Protein AF-A0A820H8Y3-F1 (afdb_monomer_lite)

Organism: NCBI:txid433720

Secondary structure (DSSP, 8-state):
----TTTTT------SS-------SSPPPPSS-HHHHHHHHHHHHHHHS--SSHHHH--TTS-HHHHHHTTGGGS-HHHHHHHHHHHHHHHHHHHHHHHHHHHHHHHHHS----GGGS-GGG-TTS------HHHHHHHHHHHHHHHHH-S---------HHHHHHHHHHHHHHHHHTTTTT-----

Radius of gyration: 22.49 Å; chains: 1; bounding box: 54×43×64 Å

Structure (mmCIF, N/CA/C/O backbone):
data_AF-A0A820H8Y3-F1
#
_entry.id   AF-A0A820H8Y3-F1
#
loop_
_atom_site.group_PDB
_atom_site.id
_atom_site.type_symbol
_atom_site.label_atom_id
_atom_site.label_alt_id
_atom_site.label_comp_id
_atom_site.label_asym_id
_atom_site.label_entity_id
_atom_site.label_seq_id
_atom_site.pdbx_PDB_ins_code
_atom_site.Cartn_x
_atom_site.Cartn_y
_atom_site.Cartn_z
_atom_site.occupancy
_atom_site.B_iso_or_equiv
_atom_site.auth_seq_id
_atom_site.auth_comp_id
_atom_site.auth_asym_id
_atom_site.auth_atom_id
_atom_site.pdbx_PDB_model_num
ATOM 1 N N . MET A 1 1 ? -19.036 -4.172 34.404 1.00 43.16 1 MET A N 1
ATOM 2 C CA . MET A 1 1 ? -17.971 -4.378 33.399 1.00 43.16 1 MET A CA 1
ATOM 3 C C . MET A 1 1 ? -18.003 -5.840 33.014 1.00 43.16 1 MET A C 1
ATOM 5 O O . MET A 1 1 ? -17.893 -6.670 33.902 1.00 43.16 1 MET A O 1
ATOM 9 N N . ILE A 1 2 ? -18.267 -6.151 31.748 1.00 60.03 2 ILE A N 1
ATOM 10 C CA . ILE A 1 2 ? -18.339 -7.535 31.267 1.00 60.03 2 ILE A CA 1
ATOM 11 C C . ILE A 1 2 ? -16.907 -7.948 30.912 1.00 60.03 2 ILE A C 1
ATOM 13 O O . ILE A 1 2 ? -16.298 -7.340 30.033 1.00 60.03 2 ILE A O 1
ATOM 17 N N . GLU A 1 3 ? -16.349 -8.907 31.651 1.00 74.50 3 GLU A N 1
ATOM 18 C CA . GLU A 1 3 ? -15.030 -9.481 31.367 1.00 74.50 3 GLU A CA 1
ATOM 19 C C . GLU A 1 3 ? -15.054 -10.222 30.024 1.00 74.50 3 GLU A C 1
ATOM 21 O O . GLU A 1 3 ? -15.985 -10.972 29.727 1.00 74.50 3 GLU A O 1
ATOM 26 N N . HIS A 1 4 ? -14.022 -10.016 29.202 1.00 72.62 4 HIS A N 1
ATOM 27 C CA . HIS A 1 4 ? -13.888 -10.718 27.929 1.00 72.62 4 HIS A CA 1
ATOM 28 C C . HIS A 1 4 ? -13.634 -12.218 28.185 1.00 72.62 4 HIS A C 1
ATOM 30 O O . HIS A 1 4 ? -12.746 -12.540 28.979 1.00 72.62 4 HIS A O 1
ATOM 36 N N . PRO A 1 5 ? -14.328 -13.150 27.501 1.00 84.50 5 PRO A N 1
ATOM 37 C CA . PRO A 1 5 ? -14.243 -14.590 27.781 1.00 84.50 5 PRO A CA 1
ATOM 38 C C . PRO A 1 5 ? -12.827 -15.179 27.677 1.00 84.50 5 PRO A C 1
ATOM 40 O O . PRO A 1 5 ? -12.530 -16.201 28.288 1.00 84.50 5 PRO A O 1
ATOM 43 N N . GLN A 1 6 ? -11.927 -14.516 26.948 1.00 75.56 6 GLN A N 1
ATOM 44 C CA . GLN A 1 6 ? -10.530 -14.936 26.791 1.00 75.56 6 GLN A CA 1
ATOM 45 C C . GLN A 1 6 ? -9.523 -14.154 27.650 1.00 75.56 6 GLN A C 1
ATOM 47 O O . GLN A 1 6 ? -8.324 -14.378 27.521 1.00 75.56 6 GLN A O 1
ATOM 52 N N . ALA A 1 7 ? -9.969 -13.264 28.544 1.00 78.44 7 ALA A N 1
ATOM 53 C CA . ALA A 1 7 ? -9.077 -12.413 29.342 1.00 78.44 7 ALA A CA 1
ATOM 54 C C . ALA A 1 7 ? -8.079 -13.203 30.214 1.00 78.44 7 ALA A C 1
ATOM 56 O O . ALA A 1 7 ? -6.999 -12.706 30.516 1.00 78.44 7 ALA A O 1
ATOM 57 N N . LYS A 1 8 ? -8.428 -14.439 30.604 1.00 75.69 8 LYS A N 1
ATOM 58 C CA . LYS A 1 8 ? -7.570 -15.324 31.414 1.00 75.69 8 LYS A CA 1
ATOM 59 C C . LYS A 1 8 ? -6.653 -16.230 30.587 1.00 75.69 8 LYS A C 1
ATOM 61 O O . LYS A 1 8 ? -5.712 -16.783 31.143 1.00 75.69 8 LYS A O 1
ATOM 66 N N . SER A 1 9 ? -6.931 -16.415 29.294 1.00 78.19 9 SER A N 1
ATOM 67 C CA . SER A 1 9 ? -6.211 -17.365 28.432 1.00 78.19 9 SER A CA 1
ATOM 68 C C . SER A 1 9 ? -5.350 -16.698 27.363 1.00 78.19 9 SER A C 1
ATOM 70 O O . SER A 1 9 ? -4.358 -17.285 26.941 1.00 78.19 9 SER A O 1
ATOM 72 N N . HIS A 1 10 ? -5.694 -15.484 26.932 1.00 63.97 10 HIS A N 1
ATOM 73 C CA . HIS A 1 10 ? -5.004 -14.784 25.853 1.00 63.97 10 HIS A CA 1
ATOM 74 C C . HIS A 1 10 ? -4.384 -13.485 26.374 1.00 63.97 10 HIS A C 1
ATOM 76 O O . HIS A 1 10 ? -5.079 -12.605 26.877 1.00 63.97 10 HIS A O 1
ATOM 82 N N . GLY A 1 11 ? -3.064 -13.368 26.235 1.00 70.75 11 GLY A N 1
ATOM 83 C CA . GLY A 1 11 ? -2.311 -12.143 26.492 1.00 70.75 11 GLY A CA 1
ATOM 84 C C . GLY A 1 11 ? -1.801 -11.537 25.187 1.00 70.75 11 GLY A C 1
ATOM 85 O O . GLY A 1 11 ? -1.422 -12.260 24.266 1.00 70.75 11 GLY A O 1
ATOM 86 N N . ILE A 1 12 ? -1.766 -10.207 25.104 1.00 73.56 12 ILE A N 1
ATOM 87 C CA . ILE A 1 12 ? -1.130 -9.507 23.983 1.00 73.56 12 ILE A CA 1
ATOM 88 C C . ILE A 1 12 ? 0.366 -9.405 24.286 1.00 73.56 12 ILE A C 1
ATOM 90 O O . ILE A 1 12 ? 0.760 -8.811 25.287 1.00 73.56 12 ILE A O 1
ATOM 94 N N . ILE A 1 13 ? 1.209 -9.969 23.419 1.00 64.06 13 ILE A N 1
ATOM 95 C CA . ILE A 1 13 ? 2.669 -9.867 23.531 1.00 64.06 13 ILE A CA 1
ATOM 96 C C . ILE A 1 13 ? 3.172 -8.895 22.466 1.00 64.06 13 ILE A C 1
ATOM 98 O O . ILE A 1 13 ? 3.079 -9.168 21.269 1.00 64.06 13 ILE A O 1
ATOM 102 N N . LYS A 1 14 ? 3.751 -7.770 22.898 1.00 58.91 14 LYS A N 1
ATOM 103 C CA . LYS A 1 14 ? 4.483 -6.866 22.004 1.00 58.91 14 LYS A CA 1
ATOM 104 C C . LYS A 1 14 ? 5.865 -7.460 21.726 1.00 58.91 14 LYS A C 1
ATOM 106 O O . LYS A 1 14 ? 6.609 -7.778 22.653 1.00 58.91 14 LYS A O 1
ATOM 111 N N . ARG A 1 15 ? 6.219 -7.630 20.450 1.00 58.62 15 ARG A N 1
ATOM 112 C CA . ARG A 1 15 ? 7.555 -8.111 20.072 1.00 58.62 15 ARG A CA 1
ATOM 113 C C . ARG A 1 15 ? 8.607 -7.046 20.398 1.00 58.62 15 ARG A C 1
ATOM 115 O O . ARG A 1 15 ? 8.403 -5.870 20.124 1.00 58.62 15 ARG A O 1
ATOM 122 N N . ILE A 1 16 ? 9.726 -7.479 20.982 1.00 63.28 16 ILE A N 1
ATOM 123 C CA . ILE A 1 16 ? 10.820 -6.603 21.445 1.00 63.28 16 ILE A CA 1
ATOM 124 C C . ILE A 1 16 ? 11.763 -6.219 20.291 1.00 63.28 16 ILE A C 1
ATOM 126 O O . ILE A 1 16 ? 12.412 -5.180 20.337 1.00 63.28 16 ILE A O 1
ATOM 130 N N . LYS A 1 17 ? 11.849 -7.051 19.245 1.00 75.94 17 LYS A N 1
ATOM 131 C CA . LYS A 1 17 ? 12.719 -6.822 18.085 1.00 75.94 17 LYS A CA 1
ATOM 132 C C . LYS A 1 17 ? 11.907 -6.320 16.887 1.00 75.94 17 LYS A C 1
ATOM 134 O O . LYS A 1 17 ? 10.839 -6.889 16.640 1.00 75.94 17 LYS A O 1
ATOM 139 N N . PRO A 1 18 ? 12.413 -5.328 16.131 1.00 61.59 18 PRO A N 1
ATOM 140 C CA . PRO A 1 18 ? 11.805 -4.921 14.874 1.00 61.59 18 PRO A CA 1
ATOM 141 C C . PR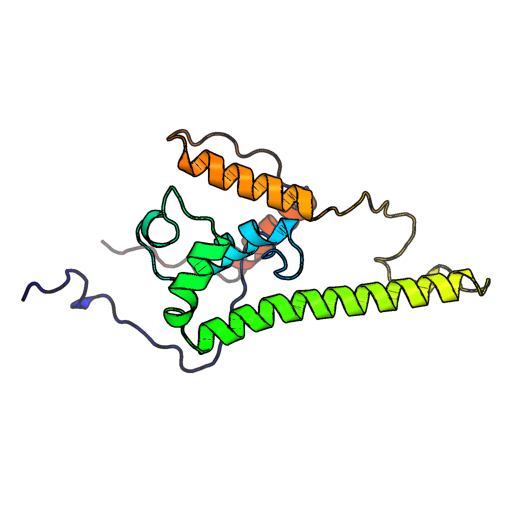O A 1 18 ? 11.807 -6.107 13.907 1.00 61.59 18 PRO A C 1
ATOM 143 O O . PRO A 1 18 ? 12.792 -6.840 13.802 1.00 61.59 18 PRO A O 1
ATOM 146 N N . ILE A 1 19 ? 10.675 -6.321 13.246 1.00 68.94 19 ILE A N 1
ATOM 147 C CA . ILE A 1 19 ? 10.497 -7.359 12.234 1.00 68.94 19 ILE A CA 1
ATOM 148 C C . ILE A 1 19 ? 10.228 -6.681 10.899 1.00 68.94 19 ILE A C 1
ATOM 150 O O . ILE A 1 19 ? 9.475 -5.713 10.844 1.00 68.94 19 ILE A O 1
ATOM 154 N N . VAL A 1 20 ? 10.831 -7.198 9.832 1.00 68.19 20 VAL A N 1
ATOM 155 C CA . VAL A 1 20 ? 10.427 -6.841 8.472 1.00 68.19 20 VAL A CA 1
ATOM 156 C C . VAL A 1 20 ? 9.212 -7.708 8.141 1.00 68.19 20 VAL A C 1
ATOM 158 O O . VAL A 1 20 ? 9.339 -8.937 8.171 1.00 68.19 20 VAL A O 1
ATOM 161 N N . PRO A 1 21 ? 8.027 -7.123 7.908 1.00 66.12 21 PRO A N 1
ATOM 162 C CA . PRO A 1 21 ? 6.864 -7.902 7.521 1.00 66.12 21 PRO A CA 1
ATOM 163 C C . PRO A 1 21 ? 7.105 -8.503 6.134 1.00 66.12 21 PRO A C 1
ATOM 165 O O . PRO A 1 21 ? 7.366 -7.784 5.173 1.00 66.12 21 PRO A O 1
ATOM 168 N N . VAL A 1 22 ? 7.025 -9.830 6.039 1.00 72.00 22 VAL A N 1
ATOM 169 C CA . VAL A 1 22 ? 6.966 -10.530 4.754 1.00 72.00 22 VAL A CA 1
ATOM 170 C C . VAL A 1 22 ? 5.495 -10.626 4.383 1.00 72.00 22 VAL A C 1
ATOM 172 O O . VAL A 1 22 ? 4.728 -11.303 5.069 1.00 72.00 22 VAL A O 1
ATOM 175 N N . LEU A 1 23 ? 5.101 -9.903 3.341 1.00 73.56 23 LEU A N 1
ATOM 176 C CA . LEU A 1 23 ? 3.760 -9.995 2.784 1.00 73.56 23 LEU A CA 1
ATOM 177 C C . LEU A 1 23 ? 3.683 -11.265 1.939 1.00 73.56 23 LEU A C 1
ATOM 179 O O . LEU A 1 23 ? 4.538 -11.496 1.089 1.00 73.56 23 LEU A O 1
ATOM 183 N N . LEU A 1 24 ? 2.689 -12.101 2.221 1.00 78.25 24 LEU A N 1
ATOM 184 C CA . LEU A 1 24 ? 2.404 -13.299 1.441 1.00 78.25 24 LEU A CA 1
ATOM 185 C C . LEU A 1 24 ? 1.267 -12.980 0.472 1.00 78.25 24 LEU A C 1
ATOM 187 O O . LEU A 1 24 ? 0.255 -12.417 0.891 1.00 78.25 24 LEU A O 1
ATOM 191 N N . GLY A 1 25 ? 1.439 -13.360 -0.791 1.00 77.12 25 GLY A N 1
ATOM 192 C CA . GLY A 1 25 ? 0.484 -13.101 -1.866 1.00 77.12 25 GLY A CA 1
ATOM 193 C C . GLY A 1 25 ? 1.032 -12.153 -2.938 1.00 77.12 25 GLY A C 1
ATOM 194 O O . GLY A 1 25 ? 2.229 -11.848 -2.925 1.00 77.12 25 GLY A O 1
ATOM 195 N N . PRO A 1 26 ? 0.162 -11.699 -3.858 1.00 73.31 26 PRO A N 1
ATOM 196 C CA . PRO A 1 26 ? 0.541 -10.836 -4.972 1.00 73.31 26 PRO A CA 1
ATOM 197 C C . PRO A 1 26 ? 1.220 -9.545 -4.513 1.00 73.31 26 PRO A C 1
ATOM 199 O O . PRO A 1 26 ? 0.932 -9.009 -3.435 1.00 73.31 26 PRO A O 1
ATOM 202 N N . GLN A 1 27 ? 2.116 -9.021 -5.348 1.00 83.06 27 GLN A N 1
ATOM 203 C CA . GLN A 1 27 ? 2.833 -7.795 -5.028 1.00 83.06 27 GLN A CA 1
ATOM 204 C C . GLN A 1 27 ? 1.852 -6.616 -4.913 1.00 83.06 27 GLN A C 1
ATOM 206 O O . GLN A 1 27 ? 0.982 -6.406 -5.761 1.00 83.06 27 GLN A O 1
ATOM 211 N N . ILE A 1 28 ? 2.010 -5.804 -3.859 1.00 90.06 28 ILE A N 1
ATOM 212 C CA . ILE A 1 28 ? 1.222 -4.574 -3.715 1.00 90.06 28 ILE A CA 1
ATOM 213 C C . ILE A 1 28 ? 1.496 -3.683 -4.937 1.00 90.06 28 ILE A C 1
ATOM 215 O O . ILE A 1 28 ? 2.669 -3.410 -5.213 1.00 90.06 28 ILE A O 1
ATOM 219 N N . PRO A 1 29 ? 0.454 -3.203 -5.646 1.00 90.94 29 PRO A N 1
ATOM 220 C CA . PRO A 1 29 ? 0.627 -2.367 -6.827 1.00 90.94 29 PRO A CA 1
ATOM 221 C C . PRO A 1 29 ? 1.422 -1.098 -6.527 1.00 90.94 29 PRO A C 1
ATOM 223 O O . PRO A 1 29 ? 1.485 -0.638 -5.391 1.00 90.94 29 PRO A O 1
ATOM 226 N N . ARG A 1 30 ? 2.016 -0.489 -7.549 1.00 90.44 30 ARG A N 1
ATOM 227 C CA . ARG A 1 30 ? 2.733 0.776 -7.368 1.00 90.44 30 ARG A CA 1
ATOM 228 C C . ARG A 1 30 ? 1.776 1.944 -7.138 1.00 90.44 30 ARG A C 1
ATOM 230 O O . ARG A 1 30 ? 0.669 1.965 -7.677 1.00 90.44 30 ARG A O 1
ATOM 237 N N . LYS A 1 31 ? 2.227 2.955 -6.393 1.00 90.81 31 LYS A N 1
ATOM 238 C CA . LYS A 1 31 ? 1.461 4.190 -6.161 1.00 90.81 31 LYS A CA 1
ATOM 239 C C . LYS A 1 31 ? 1.543 5.186 -7.323 1.00 90.81 31 LYS A C 1
ATOM 241 O O . LYS A 1 31 ? 0.656 6.021 -7.470 1.00 90.81 31 LYS A O 1
ATOM 246 N N . ASP A 1 32 ? 2.631 5.162 -8.087 1.00 88.88 32 ASP A N 1
ATOM 247 C CA . ASP A 1 32 ? 3.004 6.215 -9.039 1.00 88.88 32 ASP A CA 1
ATOM 248 C C . ASP A 1 32 ? 2.299 6.133 -10.401 1.00 88.88 32 ASP A C 1
ATOM 250 O O . ASP A 1 32 ? 2.384 7.085 -11.173 1.00 88.88 32 ASP A O 1
ATOM 254 N N . ARG A 1 33 ? 1.582 5.042 -10.696 1.00 88.19 33 ARG A N 1
ATOM 255 C CA . ARG A 1 33 ? 0.782 4.903 -11.922 1.00 88.19 33 ARG A CA 1
ATOM 256 C C . ARG A 1 33 ? -0.699 5.100 -11.615 1.00 88.19 33 ARG A C 1
ATOM 258 O O . ARG A 1 33 ? -1.217 4.539 -10.653 1.00 88.19 33 ARG A O 1
ATOM 265 N N . GLU A 1 34 ? -1.383 5.870 -12.455 1.00 88.56 34 GLU A N 1
ATOM 266 C CA . GLU A 1 34 ? -2.817 6.152 -12.301 1.00 88.56 34 GLU A CA 1
ATOM 267 C C . GLU A 1 34 ? -3.662 4.874 -12.404 1.00 88.56 34 GLU A C 1
ATOM 269 O O . GLU A 1 34 ? -4.524 4.632 -11.566 1.00 88.56 34 GLU A O 1
ATOM 274 N N . GLU A 1 35 ? -3.324 3.995 -13.348 1.00 88.56 35 GLU A N 1
ATOM 275 C CA . GLU A 1 35 ? -3.995 2.707 -13.557 1.00 88.56 35 GLU A CA 1
ATOM 276 C C . GLU A 1 35 ? -3.941 1.788 -12.321 1.00 88.56 35 GLU A C 1
ATOM 278 O O . GLU A 1 35 ? -4.891 1.074 -12.005 1.00 88.56 35 GLU A O 1
ATOM 283 N N . THR A 1 36 ? -2.838 1.820 -11.567 1.00 89.25 36 THR A N 1
ATOM 284 C CA . THR A 1 36 ? -2.668 0.983 -10.372 1.00 89.25 36 THR A CA 1
ATOM 285 C C . THR A 1 36 ? -3.116 1.674 -9.093 1.00 89.25 36 THR A C 1
ATOM 287 O O . THR A 1 36 ? -3.108 1.048 -8.033 1.00 89.25 36 THR A O 1
ATOM 290 N N . GLN A 1 37 ? -3.521 2.941 -9.156 1.00 91.50 37 GLN A N 1
ATOM 291 C CA . GLN A 1 37 ? -3.733 3.766 -7.975 1.00 91.50 37 GLN A CA 1
ATOM 292 C C . GLN A 1 37 ? -4.912 3.306 -7.117 1.00 91.50 37 GLN A C 1
ATOM 294 O O . GLN A 1 37 ? -4.796 3.279 -5.889 1.00 91.50 37 GLN A O 1
ATOM 299 N N . GLU A 1 38 ? -6.032 2.923 -7.731 1.00 92.69 38 GLU A N 1
ATOM 300 C CA . GLU A 1 38 ? -7.188 2.382 -7.004 1.00 92.69 38 GLU A CA 1
ATOM 301 C C . GLU A 1 38 ? -6.826 1.059 -6.323 1.00 92.69 38 GLU A C 1
ATOM 303 O O . GLU A 1 38 ? -7.068 0.879 -5.127 1.00 92.69 38 GLU A O 1
ATOM 308 N N . ARG A 1 39 ? -6.136 0.169 -7.047 1.00 92.00 39 ARG A N 1
ATOM 309 C CA . ARG A 1 39 ? -5.675 -1.124 -6.523 1.00 92.00 39 ARG A CA 1
ATOM 310 C C . ARG A 1 39 ? -4.680 -0.950 -5.372 1.00 92.00 39 ARG A C 1
ATOM 312 O O . ARG A 1 39 ? -4.829 -1.596 -4.335 1.00 92.00 39 ARG A O 1
ATOM 319 N N . TYR A 1 40 ? -3.712 -0.044 -5.518 1.00 94.31 40 TYR A N 1
ATOM 320 C CA . TYR A 1 40 ? -2.781 0.344 -4.456 1.00 94.31 40 TYR A CA 1
ATOM 321 C C . TYR A 1 40 ? -3.540 0.858 -3.232 1.00 94.31 40 TYR A C 1
ATOM 323 O O . TYR A 1 40 ? -3.315 0.393 -2.116 1.00 94.31 40 TYR A O 1
ATOM 331 N N . SER A 1 41 ? -4.478 1.785 -3.438 1.00 95.00 41 SER A N 1
ATOM 332 C CA . SER A 1 41 ? -5.211 2.411 -2.338 1.00 95.00 41 SER A CA 1
ATOM 333 C C . SER A 1 41 ? -6.051 1.392 -1.570 1.00 95.00 41 SER A C 1
ATOM 335 O O . SER A 1 41 ? -6.047 1.396 -0.338 1.00 95.00 41 SER A O 1
ATOM 337 N N . ARG A 1 42 ? -6.682 0.455 -2.288 1.00 94.19 42 ARG A N 1
ATOM 338 C CA . ARG A 1 42 ? -7.403 -0.684 -1.712 1.00 94.19 42 ARG A CA 1
ATOM 339 C C . ARG A 1 42 ? -6.487 -1.597 -0.901 1.00 94.19 42 ARG A C 1
ATOM 341 O O . ARG A 1 42 ? -6.819 -1.924 0.239 1.00 94.19 42 ARG A O 1
ATOM 348 N N . ALA A 1 43 ? -5.335 -1.980 -1.451 1.00 93.44 43 ALA A N 1
ATOM 349 C CA . ALA A 1 43 ? -4.364 -2.834 -0.767 1.00 93.44 43 ALA A CA 1
ATOM 350 C C . ALA A 1 43 ? -3.856 -2.192 0.535 1.00 93.44 43 ALA A C 1
ATOM 352 O O . ALA A 1 43 ? -3.894 -2.822 1.593 1.00 93.44 43 ALA A O 1
ATOM 353 N N . ILE A 1 44 ? -3.453 -0.918 0.491 1.00 94.44 44 ILE A N 1
ATOM 354 C CA . ILE A 1 44 ? -2.966 -0.205 1.678 1.00 94.44 44 ILE A CA 1
ATOM 355 C C . ILE A 1 44 ? -4.073 -0.035 2.723 1.00 94.44 44 ILE A C 1
ATOM 357 O O . ILE A 1 44 ? -3.832 -0.283 3.905 1.00 94.44 44 ILE A O 1
ATOM 361 N N . ALA A 1 45 ? -5.286 0.343 2.308 1.00 94.25 45 ALA A N 1
ATOM 362 C CA . ALA A 1 45 ? -6.410 0.477 3.229 1.00 94.25 45 ALA A CA 1
ATOM 363 C C . ALA A 1 45 ? -6.718 -0.853 3.932 1.00 94.25 45 ALA A C 1
ATOM 365 O O . ALA A 1 45 ? -6.858 -0.891 5.150 1.00 94.25 45 ALA A O 1
ATOM 366 N N . THR A 1 46 ? -6.739 -1.955 3.182 1.00 92.81 46 THR A N 1
ATOM 367 C CA . THR A 1 46 ? -7.063 -3.288 3.712 1.00 92.81 46 THR A CA 1
ATOM 368 C C . THR A 1 46 ? -6.021 -3.798 4.707 1.00 92.81 46 THR A C 1
ATOM 370 O O . THR A 1 46 ? -6.381 -4.449 5.688 1.00 92.81 46 THR A O 1
ATOM 373 N N . LEU A 1 47 ? -4.738 -3.514 4.471 1.00 91.44 47 LEU A N 1
ATOM 374 C CA . LEU A 1 47 ? -3.641 -4.036 5.291 1.00 91.44 47 LEU A CA 1
ATOM 375 C C . LEU A 1 47 ? -3.325 -3.174 6.517 1.00 91.44 47 LEU A C 1
ATOM 377 O O . LEU A 1 47 ? -2.914 -3.712 7.545 1.00 91.44 47 LEU A O 1
ATOM 381 N N . PHE A 1 48 ? -3.480 -1.852 6.415 1.00 92.50 48 PHE A N 1
ATOM 382 C CA . PHE A 1 48 ? -2.942 -0.918 7.412 1.00 92.50 48 PHE A CA 1
ATOM 383 C C . PHE A 1 48 ? -3.999 -0.110 8.167 1.00 92.50 48 PHE A C 1
ATOM 385 O O . PHE A 1 48 ? -3.657 0.571 9.136 1.00 92.50 48 PHE A O 1
ATOM 392 N N . ILE A 1 49 ? -5.269 -0.186 7.771 1.00 92.31 49 ILE A N 1
ATOM 393 C CA . ILE A 1 49 ? -6.379 0.415 8.514 1.00 92.31 49 ILE A CA 1
ATOM 394 C C . ILE A 1 49 ? -7.120 -0.718 9.227 1.00 92.31 49 ILE A C 1
ATOM 396 O O . ILE A 1 49 ? -7.378 -1.738 8.605 1.00 92.31 49 ILE A O 1
ATOM 400 N N . PRO A 1 50 ? -7.474 -0.606 10.515 1.00 91.00 50 PRO A N 1
ATOM 401 C CA . PRO A 1 50 ? -8.328 -1.595 11.165 1.00 91.00 50 PRO A CA 1
ATOM 402 C C . PRO A 1 50 ? -9.761 -1.550 10.614 1.00 91.00 50 PRO A C 1
ATOM 404 O O . PRO A 1 50 ? -10.367 -0.481 10.565 1.00 91.00 50 PRO A O 1
ATOM 407 N N . TRP A 1 51 ? -10.333 -2.703 10.266 1.00 92.94 51 TRP A N 1
ATOM 408 C CA . TRP A 1 51 ? -11.705 -2.805 9.756 1.00 92.94 51 TRP A CA 1
ATOM 409 C C . TRP A 1 51 ? -12.402 -4.085 10.223 1.00 92.94 51 TRP A C 1
ATOM 411 O O . TRP A 1 51 ? -11.760 -5.072 10.584 1.00 92.94 51 TRP A O 1
ATOM 421 N N . ARG A 1 52 ? -13.737 -4.055 10.243 1.00 91.81 52 ARG A N 1
ATOM 422 C CA . ARG A 1 52 ? -14.610 -5.222 10.464 1.00 91.81 52 ARG A CA 1
ATOM 423 C C . ARG A 1 52 ? -15.484 -5.511 9.250 1.00 91.81 52 ARG A C 1
ATOM 425 O O . ARG A 1 52 ? -15.883 -6.650 9.037 1.00 91.81 52 ARG A O 1
ATOM 432 N N . SER A 1 53 ? -15.789 -4.481 8.469 1.00 91.06 53 SER A N 1
ATOM 433 C CA . SER A 1 53 ? -16.486 -4.566 7.192 1.00 91.06 53 SER A CA 1
ATOM 434 C C . SER A 1 53 ? -15.786 -3.691 6.158 1.00 91.06 53 SER A C 1
ATOM 436 O O . SER A 1 53 ? -15.158 -2.693 6.502 1.00 91.06 53 SER A O 1
ATOM 438 N N . VAL A 1 54 ? -15.958 -4.013 4.876 1.00 90.69 54 VAL A N 1
ATOM 439 C CA . VAL A 1 54 ? -15.465 -3.199 3.753 1.00 90.69 54 VAL A CA 1
ATOM 440 C C . VAL A 1 54 ? -15.955 -1.748 3.850 1.00 90.69 54 VAL A C 1
ATOM 442 O O . VAL A 1 54 ? -15.218 -0.826 3.514 1.00 90.69 54 VAL A O 1
ATOM 445 N N . LYS A 1 55 ? -17.153 -1.527 4.412 1.00 90.50 55 LYS A N 1
ATOM 446 C CA . LYS A 1 55 ? -17.723 -0.186 4.637 1.00 90.50 55 LYS A CA 1
ATOM 447 C C . LYS A 1 55 ? -16.902 0.685 5.595 1.00 90.50 55 LYS A C 1
ATOM 449 O O . LYS A 1 55 ? -16.985 1.908 5.513 1.00 90.50 55 LYS A O 1
ATOM 454 N N . ASP A 1 56 ? -16.113 0.079 6.487 1.00 89.56 56 ASP A N 1
ATOM 455 C CA . ASP A 1 56 ? -15.212 0.819 7.380 1.00 89.56 56 ASP A CA 1
ATOM 456 C C . ASP A 1 56 ? -14.044 1.427 6.587 1.00 89.56 56 ASP A C 1
ATOM 458 O O . ASP A 1 56 ? -13.575 2.529 6.894 1.00 89.56 56 ASP A O 1
ATOM 462 N N . LEU A 1 57 ? -13.614 0.725 5.532 1.00 91.75 57 LEU A N 1
ATOM 463 C CA . LEU A 1 57 ? -12.523 1.126 4.653 1.00 91.75 57 LEU A CA 1
ATOM 464 C C . LEU A 1 57 ? -12.981 2.099 3.574 1.00 91.75 57 LEU A C 1
ATOM 466 O O . LEU A 1 57 ? -12.361 3.144 3.424 1.00 91.75 57 LEU A O 1
ATOM 470 N N . CYS A 1 58 ? -14.049 1.771 2.846 1.00 93.88 58 CYS A N 1
ATOM 471 C CA . CYS A 1 58 ? -14.507 2.509 1.673 1.00 93.88 58 CYS A CA 1
ATOM 472 C C . CYS A 1 58 ? -16.042 2.581 1.646 1.00 93.88 58 CYS A C 1
ATOM 474 O O . CYS A 1 58 ? -16.731 1.567 1.776 1.00 93.88 58 CYS A O 1
ATOM 476 N N . ALA A 1 59 ? -16.589 3.792 1.513 1.00 91.31 59 ALA A N 1
ATOM 477 C CA . ALA A 1 59 ? -18.029 3.984 1.365 1.00 91.31 59 ALA A CA 1
ATOM 478 C C . ALA A 1 59 ? -18.475 3.675 -0.074 1.00 91.31 59 ALA A C 1
ATOM 480 O O . ALA A 1 59 ? -17.709 3.844 -1.011 1.00 91.31 59 ALA A O 1
ATOM 481 N N . VAL A 1 60 ? -19.745 3.300 -0.258 1.00 88.69 60 VAL A N 1
ATOM 482 C CA . VAL A 1 60 ? -20.297 2.879 -1.568 1.00 88.69 60 VAL A CA 1
ATOM 483 C C . VAL A 1 60 ? -20.115 3.933 -2.671 1.00 88.69 60 VAL A C 1
ATOM 485 O O . VAL A 1 60 ? -19.959 3.585 -3.833 1.00 88.69 60 VAL 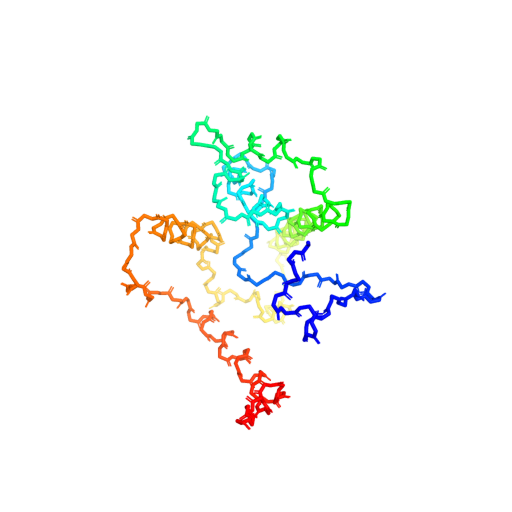A O 1
ATOM 488 N N . ASN A 1 61 ? -20.102 5.217 -2.307 1.00 91.75 61 ASN A N 1
ATOM 489 C CA . ASN A 1 61 ? -19.996 6.334 -3.250 1.00 91.75 61 ASN A CA 1
ATOM 490 C C . ASN A 1 61 ? -18.606 6.993 -3.227 1.00 91.75 61 ASN A C 1
ATOM 492 O O . ASN A 1 61 ? -18.488 8.167 -3.567 1.00 91.75 61 ASN A O 1
ATOM 496 N N . GLN A 1 62 ? -17.586 6.289 -2.734 1.00 93.81 62 GLN A N 1
ATOM 497 C CA . GLN A 1 62 ? -16.234 6.808 -2.547 1.00 93.81 62 GLN A CA 1
ATOM 498 C C . GLN A 1 62 ? -15.240 5.940 -3.325 1.00 93.81 62 GLN A C 1
ATOM 500 O O . GLN A 1 62 ? -15.372 4.720 -3.340 1.00 93.81 62 GLN A O 1
ATOM 505 N N . SER A 1 63 ? -14.232 6.553 -3.947 1.00 94.75 63 SER A N 1
ATOM 506 C CA . SER A 1 63 ? -13.119 5.794 -4.541 1.00 94.75 63 SER A CA 1
ATOM 507 C C . SER A 1 63 ? -12.157 5.284 -3.463 1.00 94.75 63 SER A C 1
ATOM 509 O O . SER A 1 63 ? -12.074 5.843 -2.362 1.00 94.75 63 SER A O 1
ATOM 511 N N . TRP A 1 64 ? -11.372 4.244 -3.749 1.00 94.75 64 TRP A N 1
ATOM 512 C CA . TRP A 1 64 ? -10.384 3.754 -2.786 1.00 94.75 64 TRP A CA 1
ATOM 513 C C . TRP A 1 64 ? -9.288 4.783 -2.532 1.00 94.75 64 TRP A C 1
ATOM 515 O O . TRP A 1 64 ? -8.811 4.899 -1.399 1.00 94.75 64 TRP A O 1
ATOM 525 N N . ARG A 1 65 ? -8.926 5.572 -3.550 1.00 94.81 65 ARG A N 1
ATOM 526 C CA . ARG A 1 65 ? -7.985 6.687 -3.410 1.00 94.81 65 ARG A CA 1
ATOM 527 C C . ARG A 1 65 ? -8.469 7.717 -2.392 1.00 94.81 65 ARG A C 1
ATOM 529 O O . ARG A 1 65 ? -7.716 8.092 -1.491 1.00 94.81 65 ARG A O 1
ATOM 536 N N . GLU A 1 66 ? -9.715 8.165 -2.514 1.00 95.56 66 GLU A N 1
ATOM 537 C CA . GLU A 1 66 ? -10.318 9.115 -1.572 1.00 95.56 66 GLU A CA 1
ATOM 538 C C . GLU A 1 66 ? -10.441 8.516 -0.171 1.00 95.56 66 GLU A C 1
ATOM 540 O O . GLU A 1 66 ? -10.169 9.188 0.826 1.00 95.56 66 GLU A O 1
ATOM 545 N N . ALA A 1 67 ? -10.828 7.242 -0.095 1.00 95.25 67 ALA A N 1
ATOM 546 C CA . ALA A 1 67 ? -11.039 6.534 1.156 1.00 95.25 67 ALA A CA 1
ATOM 547 C C . ALA A 1 67 ? -9.753 6.363 1.969 1.00 95.25 67 ALA A C 1
ATOM 549 O O . ALA A 1 67 ? -9.770 6.537 3.194 1.00 95.25 67 ALA A O 1
ATOM 550 N N . LEU A 1 68 ? -8.641 6.069 1.290 1.00 95.31 68 LEU A N 1
ATOM 551 C CA . LEU A 1 68 ? -7.318 6.014 1.899 1.00 95.31 68 LEU A CA 1
ATOM 552 C C . LEU A 1 68 ? -6.855 7.407 2.337 1.00 95.31 68 LEU A C 1
ATOM 554 O O . LEU A 1 68 ? -6.379 7.560 3.461 1.00 95.31 68 LEU A O 1
ATOM 558 N N . ALA A 1 69 ? -7.030 8.423 1.486 1.00 94.56 69 ALA A N 1
ATOM 559 C CA . ALA A 1 69 ? -6.630 9.793 1.799 1.00 94.56 69 ALA A CA 1
ATOM 560 C C . ALA A 1 69 ? -7.333 10.318 3.062 1.00 94.56 69 ALA A C 1
ATOM 562 O O . ALA A 1 69 ? -6.684 10.882 3.942 1.00 94.56 69 ALA A O 1
ATOM 563 N N . SER A 1 70 ? -8.636 10.058 3.217 1.00 94.75 70 SER A N 1
ATOM 564 C CA . SER A 1 70 ? -9.396 10.499 4.395 1.00 94.75 70 SER A CA 1
ATOM 565 C C . SER A 1 70 ? -9.016 9.772 5.689 1.00 94.75 70 SER A C 1
ATOM 567 O O . SER A 1 70 ? -9.369 10.224 6.775 1.00 94.75 70 SER A O 1
ATOM 569 N N . ARG A 1 71 ? -8.329 8.628 5.596 1.00 92.88 71 ARG A N 1
ATOM 570 C CA . ARG A 1 71 ? -7.975 7.767 6.737 1.00 92.88 71 ARG A CA 1
ATOM 571 C C . ARG A 1 71 ? -6.471 7.679 6.972 1.00 92.88 71 ARG A C 1
ATOM 573 O O . ARG A 1 71 ? -6.040 6.956 7.868 1.00 92.88 71 ARG A O 1
ATOM 580 N N . GLN A 1 72 ? -5.666 8.430 6.228 1.00 91.19 72 GLN A N 1
ATOM 581 C CA . GLN A 1 72 ? -4.207 8.354 6.291 1.00 91.19 72 GLN A CA 1
ATOM 582 C C . GLN A 1 72 ? -3.646 8.699 7.682 1.00 91.19 72 GLN A C 1
ATOM 584 O O . GLN A 1 72 ? -2.606 8.174 8.082 1.00 91.19 72 GLN A O 1
ATOM 589 N N . GLU A 1 73 ? -4.362 9.519 8.455 1.00 92.38 73 GLU A N 1
ATOM 590 C CA . GLU A 1 73 ? -4.006 9.854 9.839 1.00 92.38 73 GLU A CA 1
ATOM 591 C C . GLU A 1 73 ? -4.285 8.733 10.846 1.00 92.38 73 GLU A C 1
ATOM 593 O O . GLU A 1 73 ? -3.683 8.709 11.915 1.00 92.38 73 GLU A O 1
ATOM 598 N N . SER A 1 74 ? -5.142 7.766 10.506 1.00 91.12 74 SER A N 1
ATOM 599 C CA . SER A 1 74 ? -5.381 6.594 11.362 1.00 91.12 74 SER A CA 1
ATOM 600 C C . SER A 1 74 ? -4.242 5.571 11.304 1.00 91.12 74 SER A C 1
ATOM 602 O O . SER A 1 74 ? -4.130 4.715 12.183 1.00 91.12 74 SER A O 1
ATOM 604 N N . ILE A 1 75 ? -3.383 5.665 10.283 1.00 93.88 75 ILE A N 1
ATOM 605 C CA . ILE A 1 75 ? -2.270 4.744 10.066 1.00 93.88 75 ILE A CA 1
ATOM 606 C C . ILE A 1 75 ? -1.116 5.127 10.997 1.00 93.88 75 ILE A C 1
ATOM 608 O O . ILE A 1 75 ? -0.655 6.272 11.005 1.00 93.88 75 ILE A O 1
ATOM 612 N N . SER A 1 76 ? -0.610 4.156 11.759 1.00 91.75 76 SER A N 1
ATOM 613 C CA . SER A 1 76 ? 0.504 4.383 12.683 1.00 91.75 76 SER A CA 1
ATOM 614 C C . SER A 1 76 ? 1.789 4.777 11.950 1.00 91.75 76 SER A C 1
ATOM 616 O O . SER A 1 76 ? 2.026 4.372 10.812 1.00 91.75 76 SER A O 1
ATOM 618 N N . THR A 1 77 ? 2.667 5.530 12.616 1.00 91.19 77 THR A N 1
ATOM 619 C CA . THR A 1 77 ? 3.957 5.950 12.042 1.00 91.19 77 THR A CA 1
ATOM 620 C C . THR A 1 77 ? 4.810 4.761 11.585 1.00 91.19 77 THR A C 1
ATOM 622 O O . THR A 1 77 ? 5.397 4.804 10.508 1.00 91.19 77 THR A O 1
ATOM 625 N N . GLU A 1 78 ? 4.818 3.666 12.352 1.00 87.62 78 GLU A N 1
ATOM 626 C CA . GLU A 1 78 ? 5.520 2.422 11.992 1.00 87.62 78 GLU A CA 1
ATOM 627 C C . GLU A 1 78 ? 4.946 1.794 10.706 1.00 87.62 78 GLU A C 1
ATOM 629 O O . GLU A 1 78 ? 5.682 1.338 9.829 1.00 87.62 78 GLU A O 1
ATOM 634 N N . SER A 1 79 ? 3.618 1.820 10.550 1.00 90.50 79 SER A N 1
ATOM 635 C CA . SER A 1 79 ? 2.953 1.338 9.334 1.00 90.50 79 SER A CA 1
ATOM 636 C C . SER A 1 79 ? 3.236 2.244 8.136 1.00 90.50 79 SER A C 1
ATOM 638 O O . SER A 1 79 ? 3.507 1.737 7.052 1.00 90.50 79 SER A O 1
ATOM 640 N N . LYS A 1 80 ? 3.271 3.572 8.326 1.00 92.25 80 LYS A N 1
ATOM 641 C CA . LYS A 1 80 ? 3.658 4.533 7.276 1.00 92.25 80 LYS A CA 1
ATOM 642 C C . LYS A 1 80 ? 5.061 4.237 6.727 1.00 92.25 80 LYS A C 1
ATOM 644 O O . LYS A 1 80 ? 5.238 4.252 5.514 1.00 92.25 80 LYS A O 1
ATOM 649 N N . GLN A 1 81 ? 6.016 3.871 7.586 1.00 91.12 81 GLN A N 1
ATOM 650 C CA . GLN A 1 81 ? 7.364 3.472 7.158 1.00 91.12 81 GLN A CA 1
ATOM 651 C C . GLN A 1 81 ? 7.362 2.175 6.330 1.00 91.12 81 GLN A C 1
ATOM 653 O O . GLN A 1 81 ? 8.110 2.042 5.360 1.00 91.12 81 GLN A O 1
ATOM 658 N N . THR A 1 82 ? 6.497 1.220 6.681 1.00 90.56 82 THR A N 1
ATOM 659 C CA . THR A 1 82 ? 6.323 -0.012 5.894 1.00 90.56 82 THR A CA 1
ATOM 660 C C . THR A 1 82 ? 5.729 0.300 4.518 1.00 90.56 82 THR A C 1
ATOM 662 O O . THR A 1 82 ? 6.227 -0.197 3.511 1.00 90.56 82 THR A O 1
ATOM 665 N N . ILE A 1 83 ? 4.713 1.167 4.460 1.00 92.31 83 ILE A N 1
ATOM 666 C CA . ILE A 1 83 ? 4.084 1.630 3.211 1.00 92.31 83 ILE A CA 1
ATOM 667 C C . ILE A 1 83 ? 5.107 2.328 2.305 1.00 92.31 83 ILE A C 1
ATOM 669 O O . ILE A 1 83 ? 5.153 2.064 1.106 1.00 92.31 83 ILE A O 1
ATOM 673 N N . GLU A 1 84 ? 5.963 3.178 2.868 1.00 92.38 84 GLU A N 1
ATOM 674 C CA . GLU A 1 84 ? 7.050 3.824 2.125 1.00 92.38 84 GLU A CA 1
ATOM 675 C C . GLU A 1 84 ? 8.065 2.803 1.595 1.00 92.38 84 GLU A C 1
ATOM 677 O O . GLU A 1 84 ? 8.455 2.860 0.431 1.00 92.38 84 GLU A O 1
ATOM 682 N N . SER A 1 85 ? 8.427 1.811 2.413 1.00 90.44 85 SER A N 1
ATOM 683 C CA . SER A 1 85 ? 9.351 0.742 2.016 1.00 90.44 85 SER A CA 1
ATOM 684 C C . SER A 1 85 ? 8.806 -0.105 0.859 1.00 90.44 85 SER A C 1
ATOM 686 O O . SER A 1 85 ? 9.575 -0.541 0.003 1.00 90.44 85 SER A O 1
ATOM 688 N N . ILE A 1 86 ? 7.485 -0.312 0.797 1.00 90.38 86 ILE A N 1
ATOM 689 C CA . ILE A 1 86 ? 6.827 -0.995 -0.327 1.00 90.38 86 ILE A CA 1
ATOM 690 C C . ILE A 1 86 ? 7.030 -0.212 -1.629 1.00 90.38 86 ILE A C 1
ATOM 692 O O . ILE A 1 86 ? 7.355 -0.810 -2.652 1.00 90.38 86 ILE A O 1
ATOM 696 N N . GLN A 1 87 ? 6.883 1.117 -1.607 1.00 91.62 87 GLN A N 1
ATOM 697 C CA . GLN A 1 87 ? 7.145 1.937 -2.792 1.00 91.62 87 GLN A CA 1
ATOM 698 C C . GLN A 1 87 ? 8.637 1.945 -3.152 1.00 91.62 87 GLN A C 1
ATOM 700 O O . GLN A 1 87 ? 8.981 1.785 -4.320 1.00 91.62 87 GLN A O 1
ATOM 705 N N . LEU A 1 88 ? 9.521 2.043 -2.156 1.00 92.38 88 LEU A N 1
ATOM 706 C CA . LEU A 1 88 ? 10.968 2.007 -2.370 1.00 92.38 88 LEU A CA 1
ATOM 707 C C . LEU A 1 88 ? 11.420 0.713 -3.065 1.00 92.38 88 LEU A C 1
ATOM 709 O O . LEU A 1 88 ? 12.262 0.758 -3.956 1.00 92.38 88 LEU A O 1
ATOM 713 N N . LEU A 1 89 ? 10.829 -0.435 -2.715 1.00 90.19 89 LEU A N 1
ATOM 714 C CA . LEU A 1 89 ? 11.102 -1.713 -3.380 1.00 90.19 89 LEU A CA 1
ATOM 715 C C . LEU A 1 89 ? 10.842 -1.637 -4.894 1.00 90.19 89 LEU A C 1
ATOM 717 O O . LEU A 1 89 ? 11.630 -2.149 -5.690 1.00 90.19 89 LEU A O 1
ATOM 721 N N . HIS A 1 90 ? 9.750 -0.983 -5.293 1.00 89.12 90 HIS A N 1
ATOM 722 C CA . HIS A 1 90 ? 9.395 -0.797 -6.699 1.00 89.12 90 HIS A CA 1
ATOM 723 C C . HIS A 1 90 ? 10.344 0.140 -7.434 1.00 89.12 90 HIS A C 1
ATOM 725 O O . HIS A 1 90 ? 10.637 -0.079 -8.611 1.00 89.12 90 HIS A O 1
ATOM 731 N N . ASP A 1 91 ? 10.820 1.176 -6.755 1.00 88.88 91 ASP A N 1
ATOM 732 C CA . ASP A 1 91 ? 11.770 2.123 -7.330 1.00 88.88 91 ASP A CA 1
ATOM 733 C C . ASP A 1 91 ? 13.139 1.459 -7.514 1.00 88.88 91 ASP A C 1
ATOM 735 O O . ASP A 1 91 ? 13.694 1.504 -8.608 1.00 88.88 91 ASP A O 1
ATOM 739 N N . CYS A 1 92 ? 13.609 0.689 -6.528 1.00 89.38 92 CYS A N 1
ATOM 740 C CA . CYS A 1 92 ? 14.828 -0.108 -6.666 1.00 89.38 92 CYS A CA 1
ATOM 741 C C . CYS A 1 92 ? 14.725 -1.178 -7.767 1.00 89.38 92 CYS A C 1
ATOM 743 O O . CYS A 1 92 ? 15.696 -1.391 -8.493 1.00 89.38 92 CYS A O 1
ATOM 745 N N . LYS A 1 93 ? 13.569 -1.851 -7.909 1.00 86.56 93 LYS A N 1
ATOM 746 C CA . LYS A 1 93 ? 13.318 -2.801 -9.013 1.00 86.56 93 LYS A CA 1
ATOM 747 C C . LYS A 1 93 ? 13.461 -2.082 -10.357 1.00 86.56 93 LYS A C 1
ATOM 749 O O . LYS A 1 93 ? 14.249 -2.510 -11.191 1.00 86.56 93 LYS A O 1
ATOM 754 N N . LYS A 1 94 ? 12.796 -0.934 -10.514 1.00 87.62 94 LYS A N 1
ATOM 755 C CA . LYS A 1 94 ? 12.856 -0.114 -11.731 1.00 87.62 94 LYS A CA 1
ATOM 756 C C . LYS A 1 94 ? 14.278 0.348 -12.062 1.00 87.62 94 LYS A C 1
ATOM 758 O O . LYS A 1 94 ? 14.697 0.201 -13.204 1.00 87.62 94 LYS A O 1
ATOM 763 N N . ASP A 1 95 ? 15.018 0.872 -11.088 1.00 86.25 95 ASP A N 1
ATOM 764 C CA . ASP A 1 95 ? 16.388 1.358 -11.297 1.00 86.25 95 ASP A CA 1
ATOM 765 C C . ASP A 1 95 ? 17.333 0.229 -11.714 1.00 86.25 95 ASP A C 1
ATOM 767 O O . ASP A 1 95 ? 18.145 0.388 -12.629 1.00 86.25 95 ASP A O 1
ATOM 771 N N . ARG A 1 96 ? 17.195 -0.942 -11.079 1.00 85.62 96 ARG A N 1
ATOM 772 C CA . ARG A 1 96 ? 17.937 -2.145 -11.457 1.00 85.62 96 ARG A CA 1
ATOM 773 C C . ARG A 1 96 ? 17.618 -2.553 -12.891 1.00 85.62 96 ARG A C 1
ATOM 775 O O . ARG A 1 96 ? 18.542 -2.818 -13.652 1.00 85.62 96 ARG A O 1
ATOM 782 N N . ASP A 1 97 ? 16.343 -2.604 -13.253 1.00 79.94 97 ASP A N 1
ATOM 783 C CA . ASP A 1 97 ? 15.919 -3.090 -14.564 1.00 79.94 97 ASP A CA 1
ATOM 784 C C . ASP A 1 97 ? 16.362 -2.117 -15.678 1.00 79.94 97 ASP A C 1
ATOM 786 O O . ASP A 1 97 ? 16.877 -2.558 -16.705 1.00 79.94 97 ASP A O 1
ATOM 790 N N . ILE A 1 98 ? 16.307 -0.799 -15.437 1.00 83.25 98 ILE A N 1
ATOM 791 C CA . ILE A 1 98 ? 16.880 0.223 -16.334 1.00 83.25 98 ILE A CA 1
ATOM 792 C C . ILE A 1 98 ? 18.391 0.016 -16.505 1.00 83.25 98 ILE A C 1
ATOM 794 O O . ILE A 1 98 ? 18.898 0.026 -17.628 1.00 83.25 98 ILE A O 1
ATOM 798 N N . HIS A 1 99 ? 19.123 -0.183 -15.407 1.00 82.38 99 HIS A N 1
ATOM 799 C CA . HIS A 1 99 ? 20.568 -0.405 -15.451 1.00 82.38 99 HIS A CA 1
ATOM 800 C C . HIS A 1 99 ? 20.930 -1.685 -16.222 1.00 82.38 99 HIS A C 1
ATOM 802 O O . HIS A 1 99 ? 21.868 -1.690 -17.019 1.00 82.38 99 HIS A O 1
ATOM 808 N N . LEU A 1 100 ? 20.159 -2.761 -16.043 1.00 77.25 100 LEU A N 1
ATOM 809 C CA . LEU A 1 100 ? 20.338 -4.008 -16.788 1.00 77.25 100 LEU A CA 1
ATOM 810 C C . LEU A 1 100 ? 20.071 -3.818 -18.286 1.00 77.25 100 LEU A C 1
ATOM 812 O O . LEU A 1 100 ? 20.882 -4.255 -19.099 1.00 77.25 100 LEU A O 1
ATOM 816 N N . GLN A 1 101 ? 19.001 -3.113 -18.661 1.00 74.06 101 GLN A N 1
ATOM 817 C CA . GLN A 1 101 ? 18.703 -2.800 -20.064 1.00 74.06 101 GLN A CA 1
ATOM 818 C C . GLN A 1 101 ? 19.825 -1.993 -20.729 1.00 74.06 101 GLN A C 1
ATOM 820 O O . GLN A 1 101 ? 20.188 -2.263 -21.876 1.00 74.06 101 GLN A O 1
ATOM 825 N N . GLN A 1 102 ? 20.415 -1.037 -20.008 1.00 75.00 102 GLN A N 1
ATOM 826 C CA . GLN A 1 102 ? 21.564 -0.269 -20.491 1.00 75.00 102 GLN A CA 1
ATOM 827 C C . GLN A 1 102 ? 22.793 -1.157 -20.714 1.00 75.00 102 GLN A C 1
ATOM 829 O O . GLN A 1 102 ? 23.437 -1.047 -21.755 1.00 75.00 102 GLN A O 1
ATOM 834 N N . ILE A 1 103 ? 23.105 -2.062 -19.777 1.00 75.69 103 ILE A N 1
ATOM 835 C CA . ILE A 1 103 ? 24.209 -3.022 -19.936 1.00 75.69 103 ILE A CA 1
ATOM 836 C C . ILE A 1 103 ? 23.978 -3.907 -21.161 1.00 75.69 103 ILE A C 1
ATOM 838 O O . ILE A 1 103 ? 24.882 -4.044 -21.979 1.00 75.69 103 ILE A O 1
ATOM 842 N N . ILE A 1 104 ? 22.777 -4.472 -21.311 1.00 70.56 104 ILE A N 1
ATOM 843 C CA . ILE A 1 104 ? 22.433 -5.340 -22.445 1.00 70.56 104 ILE A CA 1
ATOM 844 C C . ILE A 1 104 ? 22.585 -4.579 -23.767 1.00 70.56 104 ILE A C 1
ATOM 846 O O . ILE A 1 104 ? 23.224 -5.082 -24.688 1.00 70.56 104 ILE A O 1
ATOM 850 N N . SER A 1 105 ? 22.081 -3.344 -23.834 1.00 72.62 105 SER A N 1
ATOM 851 C CA . SER A 1 105 ? 22.188 -2.493 -25.027 1.00 72.62 105 SER A CA 1
ATOM 852 C C . SER A 1 105 ? 23.647 -2.184 -25.382 1.00 72.62 105 SER A C 1
ATOM 854 O O . SER A 1 105 ? 24.036 -2.246 -26.546 1.00 72.62 105 SER A O 1
ATOM 856 N N . ASN A 1 106 ? 24.475 -1.891 -24.375 1.00 66.31 106 ASN A N 1
ATOM 857 C CA . ASN A 1 106 ? 25.899 -1.621 -24.569 1.00 66.31 106 ASN A CA 1
ATOM 858 C C . ASN A 1 106 ? 26.662 -2.870 -25.030 1.00 66.31 106 ASN A C 1
ATOM 860 O O . ASN A 1 106 ? 27.522 -2.761 -25.898 1.00 66.31 106 ASN A O 1
ATOM 864 N N . VAL A 1 107 ? 26.330 -4.046 -24.485 1.00 61.84 107 VAL A N 1
ATOM 865 C CA . VAL A 1 107 ? 26.931 -5.334 -24.872 1.00 61.84 107 VAL A CA 1
ATOM 866 C C . VAL A 1 107 ? 26.550 -5.719 -26.301 1.00 61.84 107 VAL A C 1
ATOM 868 O O . VAL A 1 107 ? 27.409 -6.162 -27.052 1.00 61.84 107 VAL A O 1
ATOM 871 N N . GLN A 1 108 ? 25.296 -5.509 -26.705 1.00 59.56 108 GLN A N 1
ATOM 872 C CA . GLN A 1 108 ? 24.847 -5.755 -28.081 1.00 59.56 108 GLN A CA 1
ATOM 873 C C . GLN A 1 108 ? 25.492 -4.802 -29.098 1.00 59.56 108 GLN A C 1
ATOM 875 O O . GLN A 1 108 ? 25.650 -5.159 -30.260 1.00 59.56 108 GLN A O 1
ATOM 880 N N . ALA A 1 109 ? 25.879 -3.594 -28.679 1.00 60.56 109 ALA A N 1
ATOM 881 C CA . ALA A 1 109 ? 26.605 -2.652 -29.530 1.00 60.56 109 ALA A CA 1
ATOM 882 C C . ALA A 1 109 ? 28.104 -2.991 -29.673 1.00 60.56 109 ALA A C 1
ATOM 884 O O . ALA A 1 109 ? 28.750 -2.520 -30.610 1.00 60.56 109 ALA A O 1
ATOM 885 N N . SER A 1 110 ? 28.662 -3.790 -28.759 1.00 58.34 110 SER A N 1
ATOM 886 C CA . SER A 1 110 ? 30.050 -4.253 -28.774 1.00 58.34 110 SER A CA 1
ATOM 887 C C . SER A 1 110 ? 30.094 -5.763 -29.031 1.00 58.34 110 SER A C 1
ATOM 889 O O . SER A 1 110 ? 30.233 -6.550 -28.095 1.00 58.34 110 SER A O 1
ATOM 891 N N . ASP A 1 111 ? 29.935 -6.180 -30.286 1.00 52.19 111 ASP A N 1
ATOM 892 C CA . ASP A 1 111 ? 30.075 -7.584 -30.695 1.00 52.19 111 ASP A CA 1
ATOM 893 C C . ASP A 1 111 ? 31.447 -8.148 -30.266 1.00 52.19 111 ASP A C 1
ATOM 895 O O . ASP A 1 111 ? 32.456 -7.832 -30.889 1.00 52.19 111 ASP A O 1
ATOM 899 N N . GLU A 1 112 ? 31.465 -8.926 -29.171 1.00 56.22 112 GLU A N 1
ATOM 900 C CA . GLU A 1 112 ? 32.371 -10.043 -28.818 1.00 56.22 112 GLU A CA 1
ATOM 901 C C . GLU A 1 112 ? 32.255 -10.373 -27.308 1.00 56.22 112 GLU A C 1
ATOM 903 O O . GLU A 1 112 ? 33.115 -10.012 -26.504 1.00 56.22 112 GLU A O 1
ATOM 908 N N . ILE A 1 113 ? 31.204 -11.087 -26.873 1.00 55.41 113 ILE A N 1
ATOM 909 C CA . ILE A 1 113 ? 31.193 -11.725 -25.539 1.00 55.41 113 ILE A CA 1
ATOM 910 C C . ILE A 1 113 ? 30.699 -13.172 -25.644 1.00 55.41 113 ILE A C 1
ATOM 912 O O . ILE A 1 113 ? 29.631 -13.444 -26.188 1.00 55.41 113 ILE A O 1
ATOM 916 N N . ASP A 1 114 ? 31.489 -14.104 -25.093 1.00 55.94 114 ASP A N 1
ATOM 917 C CA . ASP A 1 114 ? 31.169 -15.534 -25.000 1.00 55.94 114 ASP A CA 1
ATOM 918 C C . ASP A 1 114 ? 29.823 -15.740 -24.263 1.00 55.94 114 ASP A C 1
ATOM 920 O O . ASP A 1 114 ? 29.704 -15.346 -23.095 1.00 55.94 114 ASP A O 1
ATOM 924 N N . PRO A 1 115 ? 28.829 -16.414 -24.883 1.00 54.59 115 PRO A N 1
ATOM 925 C CA . PRO A 1 115 ? 27.528 -16.749 -24.290 1.00 54.59 115 PRO A CA 1
ATOM 926 C C . PRO A 1 115 ? 27.589 -17.461 -22.925 1.00 54.59 115 PRO A C 1
ATOM 928 O O . PRO A 1 115 ? 26.579 -17.587 -22.227 1.00 54.59 115 PRO A O 1
ATOM 931 N N . ARG A 1 116 ? 28.761 -17.961 -22.516 1.00 53.81 116 ARG A N 1
ATOM 932 C CA . ARG A 1 116 ? 28.994 -18.563 -21.196 1.00 53.81 116 ARG A CA 1
ATOM 933 C C . ARG A 1 116 ? 29.137 -17.565 -20.046 1.00 53.81 116 ARG A C 1
ATOM 935 O O . ARG A 1 116 ? 29.048 -18.005 -18.902 1.00 53.81 116 ARG A O 1
ATOM 942 N N . LEU A 1 117 ? 29.346 -16.276 -20.320 1.00 54.66 117 LEU A N 1
ATOM 943 C CA . LEU A 1 117 ? 29.499 -15.242 -19.288 1.00 54.66 117 LEU A CA 1
ATOM 944 C C . LEU A 1 117 ? 28.165 -14.696 -18.763 1.00 54.66 117 LEU A C 1
ATOM 946 O O . LEU A 1 117 ? 28.142 -14.039 -17.722 1.00 54.66 117 LEU A O 1
ATOM 950 N N . PHE A 1 118 ? 27.051 -15.012 -19.424 1.00 50.38 118 PHE A N 1
ATOM 951 C CA . PHE A 1 118 ? 25.727 -14.687 -18.910 1.00 50.38 118 PHE A CA 1
ATOM 952 C C . PHE A 1 118 ? 25.370 -15.617 -17.740 1.00 50.38 118 PHE A C 1
ATOM 954 O O . PHE A 1 118 ? 25.524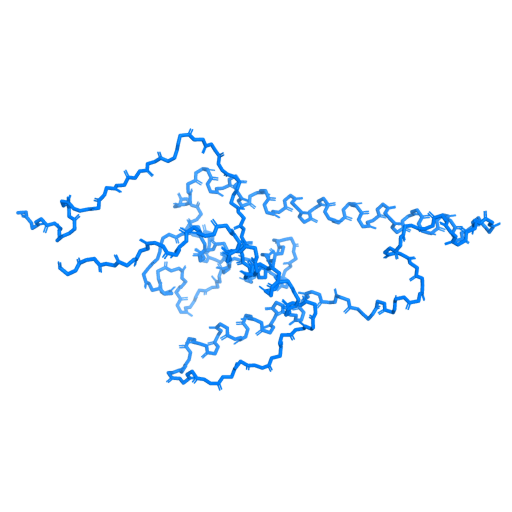 -16.842 -17.858 1.00 50.38 118 PHE A O 1
ATOM 961 N N . PRO A 1 119 ? 24.892 -15.074 -16.604 1.00 49.88 119 PRO A N 1
ATOM 962 C CA . PRO A 1 119 ? 24.376 -15.898 -15.523 1.00 49.88 119 PRO A CA 1
ATOM 963 C C . PRO A 1 119 ? 23.225 -16.771 -16.049 1.00 49.88 119 PRO A C 1
ATOM 965 O O . PRO A 1 119 ? 22.515 -16.400 -16.982 1.00 49.88 119 PRO A O 1
ATOM 968 N N . ARG A 1 120 ? 23.086 -17.987 -15.499 1.00 48.12 120 ARG A N 1
ATOM 969 C CA . ARG A 1 120 ? 22.230 -19.060 -16.053 1.00 48.12 120 ARG A CA 1
ATOM 970 C C . ARG A 1 120 ? 20.771 -18.637 -16.288 1.00 48.12 120 ARG A C 1
ATOM 972 O O . ARG A 1 120 ? 20.113 -19.247 -17.115 1.00 48.12 120 ARG A O 1
ATOM 979 N N . ASN A 1 121 ? 20.315 -17.608 -15.584 1.00 49.59 121 ASN A N 1
ATOM 980 C CA . ASN A 1 121 ? 18.990 -17.001 -15.668 1.00 49.59 121 ASN A CA 1
ATOM 981 C C . ASN A 1 121 ? 18.791 -16.011 -16.835 1.00 49.59 121 ASN A C 1
ATOM 983 O O . ASN A 1 121 ? 17.728 -15.420 -16.905 1.00 49.59 121 ASN A O 1
ATOM 987 N N . MET A 1 122 ? 19.794 -15.761 -17.687 1.00 43.81 122 MET A N 1
ATOM 988 C CA . MET A 1 122 ? 19.723 -14.794 -18.802 1.00 43.81 122 MET A CA 1
ATOM 989 C C . MET A 1 122 ? 20.129 -15.407 -20.153 1.00 43.81 122 MET A C 1
ATOM 991 O O . MET A 1 122 ? 20.592 -14.711 -21.056 1.00 43.81 122 MET A O 1
ATOM 995 N N . ARG A 1 123 ? 20.034 -16.735 -20.296 1.00 52.81 123 ARG A N 1
ATOM 996 C CA . ARG A 1 123 ? 20.303 -17.406 -21.575 1.00 52.81 123 ARG A CA 1
ATOM 997 C C . ARG A 1 123 ? 19.048 -17.364 -22.443 1.00 52.81 123 ARG A C 1
ATOM 999 O O . ARG A 1 123 ? 17.999 -17.795 -21.992 1.00 52.81 123 ARG A O 1
ATOM 1006 N N . ALA A 1 124 ? 19.205 -16.940 -23.696 1.00 52.75 124 ALA A N 1
ATOM 1007 C CA . ALA A 1 124 ? 18.152 -16.755 -24.705 1.00 52.75 124 ALA A CA 1
ATOM 1008 C C . ALA A 1 124 ? 17.381 -18.029 -25.142 1.00 52.75 124 ALA A C 1
ATOM 1010 O O . ALA A 1 124 ? 16.718 -18.009 -26.173 1.00 52.75 124 ALA A O 1
ATOM 1011 N N . ASP A 1 125 ? 17.510 -19.134 -24.403 1.00 46.91 125 ASP A N 1
ATOM 1012 C CA . ASP A 1 125 ? 16.759 -20.386 -24.601 1.00 46.91 125 ASP A CA 1
ATOM 1013 C C . ASP A 1 125 ? 15.620 -20.537 -23.572 1.00 46.91 125 ASP A C 1
ATOM 1015 O O . ASP A 1 125 ? 14.816 -21.455 -23.667 1.00 46.91 125 ASP A O 1
ATOM 1019 N N . ASP A 1 126 ? 15.539 -19.633 -22.588 1.00 44.00 126 ASP A N 1
ATOM 1020 C CA . ASP A 1 126 ? 14.340 -19.456 -21.770 1.00 44.00 126 ASP A CA 1
ATOM 1021 C C . ASP A 1 126 ? 13.532 -18.344 -22.447 1.00 44.00 126 ASP A C 1
ATOM 1023 O O . ASP A 1 126 ? 13.899 -17.169 -22.416 1.00 44.00 126 ASP A O 1
ATOM 1027 N N . SER A 1 127 ? 12.506 -18.734 -23.196 1.00 43.09 127 SER A N 1
ATOM 1028 C CA . SER A 1 127 ? 11.548 -17.806 -23.778 1.00 43.09 127 SER A CA 1
ATOM 1029 C C . SER A 1 127 ? 10.811 -17.102 -22.640 1.00 43.09 127 SER A C 1
ATOM 1031 O O . SER A 1 127 ? 9.863 -17.655 -22.083 1.00 43.09 127 SER A O 1
ATOM 1033 N N . ASP A 1 128 ? 11.261 -15.899 -22.294 1.00 48.75 128 ASP A N 1
ATOM 1034 C CA . ASP A 1 128 ? 10.501 -14.951 -21.486 1.00 48.75 128 ASP A CA 1
ATOM 1035 C C . ASP A 1 128 ? 9.281 -14.512 -22.316 1.00 48.75 128 ASP A C 1
ATOM 1037 O O . ASP A 1 128 ? 9.310 -13.515 -23.038 1.00 48.75 128 ASP A O 1
ATOM 1041 N N . GLU A 1 129 ? 8.220 -15.321 -22.277 1.00 47.31 129 GLU A N 1
ATOM 1042 C CA . GLU A 1 129 ? 6.867 -14.823 -22.500 1.00 47.31 129 GLU A CA 1
ATOM 1043 C C . GLU A 1 129 ? 6.632 -13.712 -21.475 1.00 47.31 129 GLU A C 1
ATOM 1045 O O . GLU A 1 129 ? 6.924 -13.887 -20.292 1.00 47.31 129 GLU A O 1
ATOM 1050 N N . ASP A 1 130 ? 6.187 -12.560 -21.971 1.00 45.53 130 ASP A N 1
ATO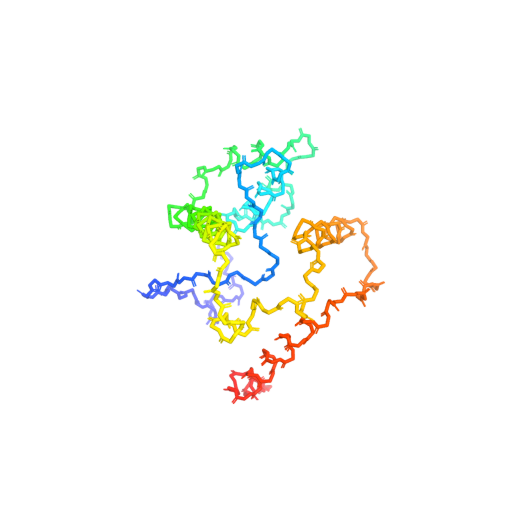M 1051 C CA . ASP A 1 130 ? 5.938 -11.334 -21.226 1.00 45.53 130 ASP A CA 1
ATOM 1052 C C . ASP A 1 130 ? 5.417 -11.605 -19.806 1.00 45.53 130 ASP A C 1
ATOM 1054 O O . ASP A 1 130 ? 4.262 -11.990 -19.616 1.00 45.53 130 ASP A O 1
ATOM 1058 N N . ASP A 1 131 ? 6.257 -11.360 -18.797 1.00 47.22 131 ASP A N 1
ATOM 1059 C CA . ASP A 1 131 ? 5.839 -11.348 -17.393 1.00 47.22 131 ASP A CA 1
ATOM 1060 C C . ASP A 1 131 ? 5.107 -10.017 -17.138 1.00 47.22 131 ASP A C 1
ATOM 1062 O O . ASP A 1 131 ? 5.584 -9.097 -16.463 1.00 47.22 131 ASP A O 1
ATOM 1066 N N . ASP A 1 132 ? 3.947 -9.875 -17.786 1.00 45.22 132 ASP A N 1
ATOM 1067 C CA . ASP A 1 132 ? 2.936 -8.886 -17.456 1.00 45.22 132 ASP A CA 1
ATOM 1068 C C . ASP A 1 132 ? 2.319 -9.271 -16.104 1.00 45.22 132 ASP A C 1
ATOM 1070 O O . ASP A 1 132 ? 1.208 -9.788 -16.001 1.00 45.22 132 ASP A O 1
ATOM 1074 N N . ASP A 1 133 ? 3.065 -8.976 -15.038 1.00 49.72 133 ASP A N 1
ATOM 1075 C CA . ASP A 1 133 ? 2.683 -9.054 -13.615 1.00 49.72 133 ASP A CA 1
ATOM 1076 C C . ASP A 1 133 ? 1.396 -8.233 -13.312 1.00 49.72 133 ASP A C 1
ATOM 1078 O O . ASP A 1 133 ? 0.823 -8.268 -12.219 1.00 49.72 133 ASP A O 1
ATOM 1082 N N . SER A 1 134 ? 0.894 -7.471 -14.295 1.00 49.59 134 SER A N 1
ATOM 1083 C CA . SER A 1 134 ? -0.424 -6.834 -14.257 1.00 49.59 134 SER A CA 1
ATOM 1084 C C . SER A 1 134 ? -1.556 -7.865 -14.344 1.00 49.59 134 SER A C 1
ATOM 1086 O O . SER A 1 134 ? -2.550 -7.714 -13.635 1.00 49.59 134 SER A O 1
ATOM 1088 N N . ASN A 1 135 ? -1.404 -8.927 -15.143 1.00 47.97 135 ASN A N 1
ATOM 1089 C CA . ASN A 1 135 ? -2.475 -9.878 -15.449 1.00 47.97 135 ASN A CA 1
ATOM 1090 C C . ASN A 1 135 ? -2.749 -10.859 -14.294 1.00 47.97 135 ASN A C 1
ATOM 1092 O O . ASN A 1 135 ? -3.906 -11.113 -13.948 1.00 47.97 135 ASN A O 1
ATOM 1096 N N . GLU A 1 136 ? -1.712 -11.363 -13.617 1.00 50.91 136 GLU A N 1
ATOM 1097 C CA . GLU A 1 136 ? -1.907 -12.222 -12.438 1.00 50.91 136 GLU A CA 1
ATOM 1098 C C . GLU A 1 136 ? -2.568 -11.440 -11.294 1.00 50.91 136 GLU A C 1
ATOM 1100 O O . GLU A 1 136 ? -3.552 -11.892 -10.703 1.00 50.91 136 GLU A O 1
ATOM 1105 N N . ASN A 1 137 ? -2.110 -10.212 -11.028 1.00 51.47 137 ASN A N 1
ATOM 1106 C CA . ASN A 1 137 ? -2.698 -9.358 -9.998 1.00 51.47 137 ASN A CA 1
ATOM 1107 C C . ASN A 1 137 ? -4.157 -8.990 -10.318 1.00 51.47 137 ASN A C 1
ATOM 1109 O O . ASN A 1 137 ? -5.006 -8.974 -9.429 1.00 51.47 137 ASN A O 1
ATOM 1113 N N . GLU A 1 138 ? -4.477 -8.734 -11.587 1.00 49.69 138 GLU A N 1
ATOM 1114 C CA . GLU A 1 138 ? -5.847 -8.481 -12.037 1.00 49.69 138 GLU A CA 1
ATOM 1115 C C . GLU A 1 138 ? -6.731 -9.724 -11.861 1.00 49.69 138 GLU A C 1
ATOM 1117 O O . GLU A 1 138 ? -7.842 -9.622 -11.342 1.00 49.69 138 GLU A O 1
ATOM 1122 N N . THR A 1 139 ? -6.196 -10.913 -12.143 1.00 56.19 139 THR A N 1
ATOM 1123 C CA . THR A 1 139 ? -6.873 -12.199 -11.925 1.00 56.19 139 THR A CA 1
ATOM 1124 C C . THR A 1 139 ? -7.193 -12.438 -10.441 1.00 56.19 139 THR A C 1
ATOM 1126 O O . THR A 1 139 ? -8.333 -12.765 -10.096 1.00 56.19 139 THR A O 1
ATOM 1129 N N . TYR A 1 140 ? -6.241 -12.196 -9.533 1.00 56.62 140 TYR A N 1
ATOM 1130 C CA . TYR A 1 140 ? -6.448 -12.337 -8.083 1.00 56.62 140 TYR A CA 1
ATOM 1131 C C . TYR A 1 140 ? -7.380 -11.271 -7.494 1.00 56.62 140 TYR A C 1
ATOM 1133 O O . TYR A 1 140 ? -8.151 -11.539 -6.570 1.00 56.62 140 TYR A O 1
ATOM 1141 N N . LEU A 1 141 ? -7.342 -10.050 -8.023 1.00 55.75 141 LEU A N 1
ATOM 1142 C CA . LEU A 1 141 ? -8.201 -8.962 -7.569 1.00 55.75 141 LEU A CA 1
ATOM 1143 C C . LEU A 1 141 ? -9.641 -9.096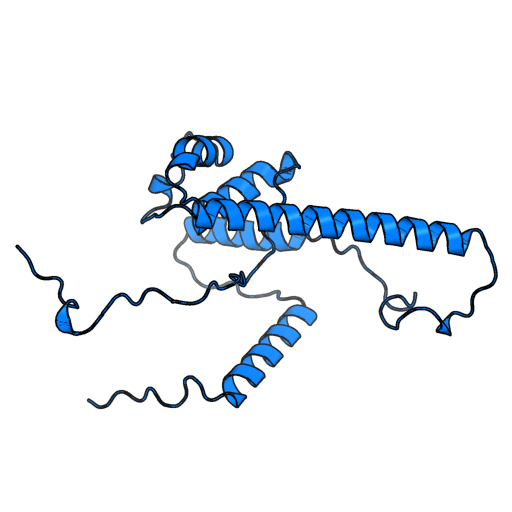 -8.078 1.00 55.75 141 LEU A C 1
ATOM 1145 O O . LEU A 1 141 ? -10.559 -8.773 -7.326 1.00 55.75 141 LEU A O 1
ATOM 1149 N N . ASN A 1 142 ? -9.837 -9.622 -9.289 1.00 60.75 142 ASN A N 1
ATOM 1150 C CA . ASN A 1 142 ? -11.146 -10.023 -9.814 1.00 60.75 142 ASN A CA 1
ATOM 1151 C C . ASN A 1 142 ? -11.723 -11.199 -9.012 1.00 60.75 142 ASN A C 1
ATOM 1153 O O . ASN A 1 142 ? -12.923 -11.252 -8.744 1.00 60.75 142 ASN A O 1
ATOM 1157 N N . PHE A 1 143 ? -10.864 -12.114 -8.554 1.00 61.81 143 PHE A N 1
ATOM 1158 C CA . PHE A 1 143 ? -11.251 -13.179 -7.630 1.00 61.81 143 PHE A CA 1
ATOM 1159 C C . PHE A 1 143 ? -11.720 -12.637 -6.264 1.00 61.81 143 PHE A C 1
ATOM 1161 O O . PHE A 1 143 ? -12.732 -13.100 -5.740 1.00 61.81 143 PHE A O 1
ATOM 1168 N N . LEU A 1 144 ? -11.045 -11.625 -5.701 1.00 58.09 144 LEU A N 1
ATOM 1169 C CA . LEU A 1 144 ? -11.486 -10.962 -4.462 1.00 58.09 144 LEU A CA 1
ATOM 1170 C C . LEU A 1 144 ? -12.808 -10.194 -4.624 1.00 58.09 144 LEU A C 1
ATOM 1172 O O . LEU A 1 144 ? -13.587 -10.133 -3.675 1.00 58.09 144 LEU A O 1
ATOM 1176 N N . ASP A 1 145 ? -13.062 -9.636 -5.807 1.00 63.81 145 ASP A N 1
ATOM 1177 C CA . ASP A 1 145 ? -14.324 -8.966 -6.147 1.00 63.81 145 ASP A CA 1
ATOM 1178 C C . ASP A 1 145 ? -15.478 -9.982 -6.235 1.00 63.81 145 ASP A C 1
ATOM 1180 O O . ASP A 1 145 ? -16.519 -9.820 -5.606 1.00 63.81 145 ASP A O 1
ATOM 1184 N N . SER A 1 146 ? -15.232 -11.126 -6.881 1.00 58.62 146 SER A N 1
ATOM 1185 C CA . SER A 1 146 ? -16.171 -12.255 -6.961 1.00 58.62 146 SER A CA 1
ATOM 1186 C C . SER A 1 146 ? -16.523 -12.856 -5.586 1.00 58.62 146 SER A C 1
ATOM 1188 O O . SER A 1 146 ? -17.665 -13.249 -5.335 1.00 58.62 146 SER A O 1
ATOM 1190 N N . LEU A 1 147 ? -15.563 -12.872 -4.651 1.00 54.59 147 LEU A N 1
ATOM 1191 C CA . LEU A 1 147 ? -15.768 -13.286 -3.254 1.00 54.59 147 LEU A CA 1
ATOM 1192 C C . LEU A 1 147 ? -16.684 -12.341 -2.465 1.00 54.59 147 LEU A C 1
ATOM 1194 O O . LEU A 1 147 ? -17.337 -12.784 -1.518 1.00 54.59 147 LEU A O 1
ATOM 1198 N N . ALA A 1 148 ? -16.725 -11.056 -2.822 1.00 58.28 148 ALA A N 1
ATOM 1199 C CA . ALA A 1 148 ? -17.643 -10.101 -2.212 1.00 58.28 148 ALA A CA 1
ATOM 1200 C C . ALA A 1 148 ? -19.095 -10.331 -2.669 1.00 58.28 148 ALA A C 1
ATOM 1202 O O . ALA A 1 148 ? -20.022 -9.985 -1.931 1.00 58.28 148 ALA A O 1
ATOM 1203 N N . ASP A 1 149 ? -19.279 -10.963 -3.833 1.00 56.94 149 ASP A N 1
ATOM 1204 C CA . ASP A 1 149 ? -20.573 -11.059 -4.496 1.00 56.94 149 ASP A CA 1
ATOM 1205 C C . ASP A 1 149 ? -21.344 -12.365 -4.238 1.00 56.94 149 ASP A C 1
ATOM 1207 O O . ASP A 1 149 ? -22.570 -12.295 -4.206 1.00 56.94 149 ASP A O 1
ATOM 1211 N N . ASN A 1 150 ? -20.732 -13.545 -4.011 1.00 49.56 150 ASN A N 1
ATOM 1212 C CA . ASN A 1 150 ? -21.521 -14.785 -3.821 1.00 49.56 150 ASN A CA 1
ATOM 1213 C C . ASN A 1 150 ? -20.906 -15.905 -2.943 1.00 49.56 150 ASN A C 1
ATOM 1215 O O . ASN A 1 150 ? -19.759 -16.314 -3.081 1.00 49.56 150 ASN A O 1
ATOM 1219 N N . ASN A 1 151 ? -21.781 -16.503 -2.120 1.00 53.94 151 ASN A N 1
ATOM 1220 C CA . ASN A 1 151 ? -21.624 -17.661 -1.217 1.00 53.94 151 ASN A CA 1
ATOM 1221 C C . ASN A 1 151 ? -21.373 -19.032 -1.912 1.00 53.94 151 ASN A C 1
ATOM 1223 O O . ASN A 1 151 ? -21.926 -20.047 -1.484 1.00 53.94 151 ASN A O 1
ATOM 1227 N N . GLN A 1 152 ? -20.568 -19.121 -2.976 1.00 47.56 152 GLN A N 1
ATOM 1228 C CA . GLN A 1 152 ? -20.224 -20.416 -3.593 1.00 47.56 152 GLN A CA 1
ATOM 1229 C C . GLN A 1 152 ? -18.713 -20.565 -3.795 1.00 47.56 152 GLN A C 1
ATOM 1231 O O . GLN A 1 152 ? -18.134 -20.157 -4.795 1.00 47.56 152 GLN A O 1
ATOM 1236 N N . THR A 1 153 ? -18.078 -21.215 -2.822 1.00 47.97 153 THR A N 1
ATOM 1237 C CA . THR A 1 153 ? -16.755 -21.831 -2.925 1.00 47.97 153 THR A CA 1
ATOM 1238 C C . THR A 1 153 ? -16.783 -22.922 -3.990 1.00 47.97 153 THR A C 1
ATOM 1240 O O . THR A 1 153 ? -17.227 -24.025 -3.689 1.00 47.97 153 THR A O 1
ATOM 1243 N N . SER A 1 154 ? -16.321 -22.640 -5.214 1.00 48.31 154 SER A N 1
ATOM 1244 C CA . SER A 1 154 ? -15.800 -23.636 -6.176 1.00 48.31 154 SER A CA 1
ATOM 1245 C C . SER A 1 154 ? -15.292 -22.973 -7.464 1.00 48.31 154 SER A C 1
ATOM 1247 O O . SER A 1 154 ? -15.984 -23.020 -8.468 1.00 48.31 154 SER A O 1
ATOM 1249 N N . THR A 1 155 ? -14.078 -22.414 -7.455 1.00 38.94 155 THR A N 1
ATOM 1250 C CA . THR A 1 155 ? -13.206 -22.299 -8.648 1.00 38.94 155 THR A CA 1
ATOM 1251 C C . THR A 1 155 ? -11.775 -22.002 -8.186 1.00 38.94 155 THR A C 1
ATOM 1253 O O . THR A 1 155 ? -11.356 -20.851 -8.121 1.00 38.94 155 THR A O 1
ATOM 1256 N N . ILE A 1 156 ? -11.031 -23.045 -7.808 1.00 51.09 156 ILE A N 1
ATOM 1257 C CA . ILE A 1 156 ? -9.564 -23.005 -7.715 1.00 51.09 156 ILE A CA 1
ATOM 1258 C C . ILE A 1 156 ? -9.064 -23.788 -8.920 1.00 51.09 156 ILE A C 1
ATOM 1260 O O . ILE A 1 156 ? -9.102 -25.015 -8.901 1.00 51.09 156 ILE A O 1
ATOM 1264 N N . SER A 1 157 ? -8.643 -23.094 -9.974 1.00 53.19 157 SER A N 1
ATOM 1265 C CA . SER A 1 157 ? -7.952 -23.729 -11.099 1.00 53.19 157 SER A CA 1
ATOM 1266 C C . SER A 1 157 ? -7.375 -22.683 -12.051 1.00 53.19 157 SER A C 1
ATOM 1268 O O . SER A 1 157 ? -8.008 -22.391 -13.060 1.00 53.19 157 SER A O 1
ATOM 1270 N N . HIS A 1 158 ? -6.211 -22.117 -11.712 1.00 44.56 158 HIS A N 1
ATOM 1271 C CA . HIS A 1 158 ? -5.019 -22.106 -12.579 1.00 44.56 158 HIS A CA 1
ATOM 1272 C C . HIS A 1 158 ? -3.856 -21.412 -11.838 1.00 44.56 158 HIS A C 1
ATOM 1274 O O . HIS A 1 158 ? -3.641 -20.217 -11.986 1.00 44.56 158 HIS A O 1
ATOM 1280 N N . LEU A 1 159 ? -3.134 -22.143 -10.983 1.00 50.12 159 LEU A N 1
ATOM 1281 C CA . LEU A 1 159 ? -1.853 -21.660 -10.450 1.00 50.12 159 LEU A CA 1
ATOM 1282 C C . LEU A 1 159 ? -0.769 -22.002 -11.476 1.00 50.12 159 LEU A C 1
ATOM 1284 O O . LEU A 1 159 ? -0.712 -23.156 -11.912 1.00 50.12 159 LEU A O 1
ATOM 1288 N N . SER A 1 160 ? 0.061 -21.027 -11.851 1.00 64.38 160 SER A N 1
ATOM 1289 C CA . SER A 1 160 ? 1.229 -21.223 -12.722 1.00 64.38 160 SER A CA 1
ATOM 1290 C C . SER A 1 160 ? 2.121 -22.355 -12.185 1.00 64.38 160 SER A C 1
ATOM 1292 O O . SER A 1 160 ? 2.255 -22.518 -10.970 1.00 64.38 160 SER A O 1
ATOM 1294 N N . GLU A 1 161 ? 2.736 -23.163 -13.059 1.00 63.03 161 GLU A N 1
ATOM 1295 C CA . GLU A 1 161 ? 3.559 -24.323 -12.657 1.00 63.03 161 GLU A CA 1
ATOM 1296 C C . GLU A 1 161 ? 4.685 -23.931 -11.684 1.00 63.03 161 GLU A C 1
ATOM 1298 O O . GLU A 1 161 ? 5.003 -24.670 -10.748 1.00 63.03 161 GLU A O 1
ATOM 1303 N N . LYS A 1 162 ? 5.241 -22.721 -11.847 1.00 53.16 162 LYS A N 1
ATOM 1304 C CA . LYS A 1 162 ? 6.232 -22.147 -10.924 1.00 53.16 162 LYS A CA 1
ATOM 1305 C C . LYS A 1 162 ? 5.633 -21.869 -9.544 1.00 53.16 162 LYS A C 1
ATOM 1307 O O . LYS A 1 162 ? 6.278 -22.134 -8.532 1.00 53.16 162 LYS A O 1
ATOM 1312 N N . GLU A 1 163 ? 4.400 -21.375 -9.483 1.00 52.97 163 GLU A N 1
ATOM 1313 C CA . GLU A 1 163 ? 3.710 -21.063 -8.229 1.00 52.97 163 GLU A CA 1
ATOM 1314 C C . GLU A 1 163 ? 3.378 -22.336 -7.437 1.00 52.97 163 GLU A C 1
ATOM 1316 O O . GLU A 1 163 ? 3.574 -22.381 -6.220 1.00 52.97 163 GLU A O 1
ATOM 1321 N N . GLN A 1 164 ? 2.990 -23.410 -8.131 1.00 69.25 164 GLN A N 1
ATOM 1322 C CA . GLN A 1 164 ? 2.792 -24.730 -7.523 1.00 69.25 164 GLN A CA 1
ATOM 1323 C C . GLN A 1 164 ? 4.096 -25.272 -6.916 1.00 69.25 164 GLN A C 1
ATOM 1325 O O . GLN A 1 164 ? 4.096 -25.777 -5.793 1.00 69.25 164 GLN A O 1
ATOM 1330 N N . LEU A 1 165 ? 5.228 -25.091 -7.608 1.00 65.31 165 LEU A N 1
ATOM 1331 C CA . LEU A 1 165 ? 6.545 -25.508 -7.121 1.00 65.31 165 LEU A CA 1
ATOM 1332 C C . LEU A 1 165 ? 6.942 -24.780 -5.823 1.00 65.31 165 LEU A C 1
ATOM 1334 O O . LEU A 1 165 ? 7.410 -25.409 -4.871 1.00 65.31 165 LEU A O 1
ATOM 1338 N N . TYR A 1 166 ? 6.724 -23.461 -5.763 1.00 57.59 166 TYR A N 1
ATOM 1339 C CA . TYR A 1 166 ? 7.007 -22.664 -4.566 1.00 57.59 166 TYR A CA 1
ATOM 1340 C C . TYR A 1 166 ? 6.116 -23.053 -3.384 1.00 57.59 166 TYR A C 1
ATOM 1342 O O . TYR A 1 166 ? 6.595 -23.123 -2.247 1.00 57.59 166 TYR A O 1
ATOM 1350 N N . GLN A 1 167 ? 4.835 -23.327 -3.636 1.00 61.28 167 GLN A N 1
ATOM 1351 C CA . GLN A 1 167 ? 3.902 -23.783 -2.605 1.00 61.28 167 GLN A CA 1
ATOM 1352 C C . GLN A 1 167 ? 4.324 -25.143 -2.037 1.00 61.28 167 GLN A C 1
ATOM 1354 O O . GLN A 1 167 ? 4.404 -25.298 -0.814 1.00 61.28 167 GLN A O 1
ATOM 1359 N N . ASP A 1 168 ? 4.685 -26.092 -2.898 1.00 66.62 168 ASP A N 1
ATOM 1360 C CA . ASP A 1 168 ? 5.158 -27.413 -2.483 1.00 66.62 168 ASP A CA 1
ATOM 1361 C C . ASP A 1 168 ? 6.472 -27.339 -1.696 1.00 66.62 168 ASP A C 1
ATOM 1363 O O . ASP A 1 168 ? 6.638 -28.016 -0.674 1.00 66.62 168 ASP A O 1
ATOM 1367 N N . GLU A 1 169 ? 7.408 -26.480 -2.104 1.00 71.06 169 GLU A 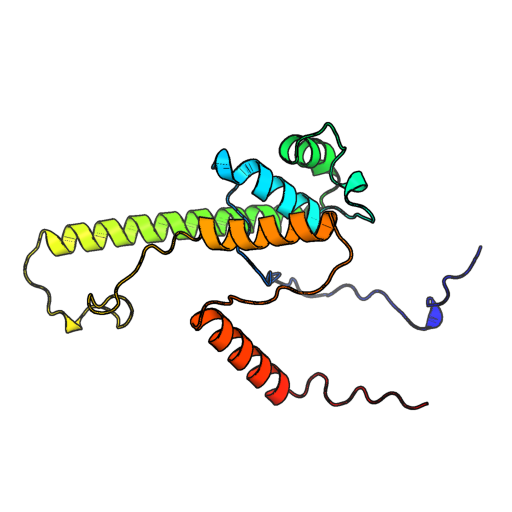N 1
ATOM 1368 C CA . GLU A 1 169 ? 8.665 -26.283 -1.380 1.00 71.06 169 GLU A CA 1
ATOM 1369 C C . GLU A 1 169 ? 8.451 -25.619 -0.009 1.00 71.06 169 GLU A C 1
ATOM 1371 O O . GLU A 1 169 ? 9.077 -26.012 0.990 1.00 71.06 169 GLU A O 1
ATOM 1376 N N . ALA A 1 170 ? 7.522 -24.665 0.079 1.00 67.56 170 ALA A N 1
ATOM 1377 C CA . ALA A 1 170 ? 7.131 -24.035 1.334 1.00 67.56 170 ALA A CA 1
ATOM 1378 C C . ALA A 1 170 ? 6.466 -25.042 2.286 1.00 67.56 170 ALA A C 1
ATOM 1380 O O . ALA A 1 170 ? 6.844 -25.121 3.461 1.00 67.56 170 ALA A O 1
ATOM 1381 N N . LEU A 1 171 ? 5.539 -25.865 1.782 1.00 71.38 171 LEU A N 1
ATOM 1382 C CA . LEU A 1 171 ? 4.894 -26.936 2.545 1.00 71.38 171 LEU A CA 1
ATOM 1383 C C . LEU A 1 171 ? 5.921 -27.954 3.044 1.00 71.38 171 LEU A C 1
ATOM 1385 O O . LEU A 1 171 ? 5.951 -28.286 4.232 1.00 71.38 171 LEU A O 1
ATOM 1389 N N . ARG A 1 172 ? 6.836 -28.392 2.176 1.00 73.25 172 ARG A N 1
ATOM 1390 C CA . ARG A 1 172 ? 7.920 -29.314 2.537 1.00 73.25 172 ARG A CA 1
ATOM 1391 C C . ARG A 1 172 ? 8.809 -28.748 3.641 1.00 73.25 172 ARG A C 1
ATOM 1393 O O . ARG A 1 172 ? 9.171 -29.461 4.581 1.00 73.25 172 ARG A O 1
ATOM 1400 N N . SER A 1 173 ? 9.139 -27.464 3.550 1.00 68.38 173 SER A N 1
ATOM 1401 C CA . SER A 1 173 ? 9.936 -26.758 4.554 1.00 68.38 173 SER A CA 1
ATOM 1402 C C . SER A 1 173 ? 9.196 -26.644 5.890 1.00 68.38 173 SER A C 1
ATOM 1404 O O . SER A 1 173 ? 9.783 -26.897 6.942 1.00 68.38 173 SER A O 1
ATOM 1406 N N . LEU A 1 174 ? 7.893 -26.356 5.869 1.00 63.47 174 LEU A N 1
ATOM 1407 C CA . LEU A 1 174 ? 7.033 -26.325 7.056 1.00 63.47 174 LEU A CA 1
ATOM 1408 C C . LEU A 1 174 ? 6.948 -27.690 7.752 1.00 63.47 174 LEU A C 1
ATOM 1410 O O . LEU A 1 174 ? 7.129 -27.766 8.971 1.00 63.47 174 LEU A O 1
ATOM 1414 N N . HIS A 1 175 ? 6.748 -28.765 6.986 1.00 68.06 175 HIS A N 1
ATOM 1415 C CA . HIS A 1 175 ? 6.739 -30.133 7.505 1.00 68.06 175 HIS A CA 1
ATOM 1416 C C . HIS A 1 175 ? 8.084 -30.521 8.131 1.00 68.06 175 HIS A C 1
ATOM 1418 O O . HIS A 1 175 ? 8.111 -31.125 9.202 1.00 68.06 175 HIS A O 1
ATOM 1424 N N . LYS A 1 176 ? 9.205 -30.119 7.517 1.00 72.56 176 LYS A N 1
ATOM 1425 C CA . LYS A 1 176 ? 10.557 -30.378 8.038 1.00 72.56 176 LYS A CA 1
ATOM 1426 C C . LYS A 1 176 ? 10.834 -29.665 9.363 1.00 72.56 176 LYS A C 1
ATOM 1428 O O . LYS A 1 176 ? 11.532 -30.207 10.213 1.00 72.56 176 LYS A O 1
ATOM 1433 N N . VAL A 1 177 ? 10.315 -28.450 9.539 1.00 72.19 177 VAL A N 1
ATOM 1434 C CA . VAL A 1 177 ? 10.542 -27.648 10.753 1.00 72.19 177 VAL A CA 1
ATOM 1435 C C . VAL A 1 177 ? 9.667 -28.128 11.923 1.00 72.19 177 VAL A C 1
ATOM 1437 O O . VAL A 1 177 ? 9.936 -27.763 13.066 1.00 72.19 177 VAL A O 1
ATOM 1440 N N . GLY A 1 178 ? 8.640 -28.958 11.679 1.00 61.47 178 GLY A N 1
ATOM 1441 C CA . GLY A 1 178 ? 7.830 -29.594 12.732 1.00 61.47 178 GLY A CA 1
ATOM 1442 C C . GLY A 1 178 ? 7.116 -28.603 13.658 1.00 61.47 178 GLY A C 1
ATOM 1443 O O . GLY A 1 178 ? 6.680 -28.953 14.751 1.00 61.47 178 GLY A O 1
ATOM 1444 N N . ARG A 1 179 ? 7.001 -27.333 13.249 1.00 58.78 179 ARG A N 1
ATOM 1445 C CA . ARG A 1 179 ? 6.592 -26.232 14.135 1.00 58.78 179 ARG A CA 1
ATOM 1446 C C . ARG A 1 179 ? 5.140 -26.337 14.613 1.00 58.78 179 ARG A C 1
ATOM 1448 O O . ARG A 1 179 ? 4.798 -25.723 15.618 1.00 58.78 179 ARG A O 1
ATOM 1455 N N . PHE A 1 180 ? 4.319 -27.116 13.906 1.00 53.50 180 PHE A N 1
ATOM 1456 C CA . PHE A 1 180 ? 2.886 -27.292 14.158 1.00 53.50 180 PHE A CA 1
ATOM 1457 C C . PHE A 1 180 ? 2.473 -28.752 14.414 1.00 53.50 180 PHE A C 1
ATOM 1459 O O . PHE A 1 180 ? 1.290 -29.025 14.560 1.00 53.50 180 PHE A O 1
ATOM 1466 N N . SER A 1 181 ? 3.408 -29.708 14.495 1.00 57.69 181 SER A N 1
ATOM 1467 C CA . SER A 1 181 ? 3.054 -31.130 14.660 1.00 57.69 181 SER A CA 1
ATOM 1468 C C . SER A 1 181 ? 2.605 -31.510 16.078 1.00 57.69 181 SER A C 1
ATOM 1470 O O . SER A 1 181 ? 2.107 -32.613 16.274 1.00 57.69 181 SER A O 1
ATOM 1472 N N . ASN A 1 182 ? 2.766 -30.621 17.068 1.00 52.28 182 ASN A N 1
ATOM 1473 C CA . ASN A 1 182 ? 2.572 -30.952 18.487 1.00 52.28 182 ASN A CA 1
ATOM 1474 C C . ASN A 1 182 ? 1.410 -30.213 19.174 1.00 52.28 182 ASN A C 1
ATOM 1476 O O . ASN A 1 182 ? 1.309 -30.249 20.398 1.00 52.28 182 ASN A O 1
ATOM 1480 N N . CYS A 1 183 ? 0.502 -29.576 18.434 1.00 47.41 183 CYS A N 1
ATOM 1481 C CA . CYS A 1 183 ? -0.766 -29.099 18.996 1.00 47.41 183 CYS A CA 1
ATOM 1482 C C . CYS A 1 183 ? -1.865 -30.169 18.883 1.00 47.41 183 CYS A C 1
ATOM 1484 O O . CYS A 1 183 ? -2.950 -29.920 18.370 1.00 47.41 183 CYS A O 1
ATOM 1486 N N . THR A 1 184 ? -1.605 -31.371 19.402 1.00 46.28 184 THR A N 1
ATOM 1487 C CA . THR A 1 184 ? -2.691 -32.259 19.834 1.00 46.28 184 THR A CA 1
ATOM 1488 C C . THR A 1 184 ? -3.245 -31.697 21.138 1.00 46.28 184 THR A C 1
ATOM 1490 O O . THR A 1 184 ? -2.585 -31.774 22.178 1.00 46.28 184 THR A O 1
ATOM 1493 N N . GLY A 1 185 ? -4.426 -31.080 21.068 1.00 45.03 185 GLY A N 1
ATOM 1494 C CA . GLY A 1 185 ? -5.203 -30.714 22.246 1.00 45.03 185 GLY A CA 1
ATOM 1495 C C . GLY A 1 185 ? -5.428 -31.947 23.120 1.00 45.03 185 GLY A C 1
ATOM 1496 O O . GLY A 1 185 ? -5.803 -33.004 22.619 1.00 45.03 185 GLY A O 1
ATOM 1497 N N . ARG A 1 186 ? -5.126 -31.819 24.413 1.00 35.38 186 ARG A N 1
ATOM 1498 C CA . ARG A 1 186 ? -5.635 -32.727 25.441 1.00 35.38 186 ARG A CA 1
ATOM 1499 C C . ARG A 1 186 ? -7.002 -32.196 25.856 1.00 35.38 186 ARG A C 1
ATOM 1501 O O . ARG A 1 186 ? -7.086 -31.018 26.208 1.00 35.38 186 ARG A O 1
ATOM 1508 N N . ASP A 1 187 ? -7.996 -33.071 25.753 1.00 35.78 187 ASP A N 1
ATOM 1509 C CA . ASP A 1 187 ? -9.347 -32.926 26.304 1.00 35.78 187 ASP A CA 1
ATOM 1510 C C . ASP A 1 187 ? -9.339 -32.627 27.814 1.00 35.78 187 ASP A C 1
ATOM 1512 O O . ASP A 1 187 ? -8.397 -33.086 28.512 1.00 35.78 187 ASP A O 1
#

Sequence (187 aa):
MIEHPQAKSHGIIKRIKPIVPVLLGPQIPRKDREETQERYSRAIATLFIPWRSVKDLCAVNQSWREALASRQESISTESKQTIESIQLLHDCKKDRDIHLQQIISNVQASDEIDPRLFPRNMRADDSDEDDDDSNENETYLNFLDSLADNNQTSTISHLSEKEQLYQDEALRSLHKVGRFSNCTGRD

Foldseek 3Di:
DDDDPCPPPDDDDDDPDDDQDDDPDAQQFACPDPVSPLSNLVVLLVPFPDDDDVCQQAPPPGGSNRSSVVCVVVGDPVSVVSSVVSNVVVVVVVVVVVVVVVVVVVCVVDPDDDLVPDDPVPRPVPPPPDPPSVVVSVVVVVVVVVVVPDDDPDDDDDDPPVRVVVVVVVVVVVVVVCPPVPPPDDD

pLDDT: mean 71.69, std 17.75, range [35.38, 95.56]